Protein AF-A0A840BLP5-F1 (afdb_monomer)

Organism: NCBI:txid1193620

Foldseek 3Di:
DDDDDDDDPPPPPPPCPPDPQLDDDDPLLVVCLVDPDPVLLVVLVVVLVQQLVLLVVVLVVQLVPFDQDDPVLLVLLVVLPQPCSRSAGEDADQFRDDRPPVVVVVVCVVLVNCHGPPPCQWAERQRYIYGYPVCSVPQQRSSLNSNVNNVQVVLPHRRSSSSLQSSQSVRPNQVRRSSNSSSNSSGDPDD

Sequence (191 aa):
MRARALAPLCALLLAACGGQQFVRLTPEEQQKLATPGIRINAIAEQATPVVAELLARTEAEVLAAGRPLSDAEREIARALGVAAPEKVRIEVRQRFPMPDDPRLVTVAREMGLIFGTDEEAGRTQGHAILVKPGFAESRRVISHELVHVAQYERLGGVTPYAREYLIEMLALGYARAPLEQEAYARQITTP

Radius of gyration: 19.55 Å; Cα contacts (8 Å, |Δi|>4): 254; chains: 1; bounding box: 35×33×81 Å

pLDDT: mean 85.01, std 18.98, range [32.44, 98.81]

Mean predicted aligned error: 8.06 Å

Secondary structure (DSSP, 8-state):
----PPPP-------------SS---HHHHHHHHS--HHHHHHHHHHHHHHHHHHHHHHHHHHHHSEEPPHHHHHHHHHTT-S-GGG-EEEE-SS----S-HHHHHHHHHTT--TTSTT--EEEETTEEEE-GGGTT-HHHHHHHHHHHHHHHHHTSHHHHHHHHHHHHHHH-GGG-HHHHHHHHHS----

Structure (mmCIF, N/CA/C/O backbone):
data_AF-A0A840BLP5-F1
#
_entry.id   AF-A0A840BLP5-F1
#
loop_
_atom_site.group_PDB
_atom_site.id
_atom_site.type_symbol
_atom_site.label_atom_id
_atom_site.label_alt_id
_atom_site.label_comp_id
_atom_site.label_asym_id
_atom_site.label_entity_id
_atom_site.label_seq_id
_atom_site.pdbx_PDB_ins_code
_atom_site.Cartn_x
_atom_site.Cartn_y
_atom_site.Cartn_z
_atom_site.occupancy
_atom_site.B_iso_or_equiv
_atom_site.auth_seq_id
_atom_site.auth_comp_id
_atom_site.auth_asym_id
_atom_site.auth_atom_id
_atom_site.pdbx_PDB_model_num
ATOM 1 N N . MET A 1 1 ? -17.242 2.547 -65.299 1.00 44.56 1 MET A N 1
ATOM 2 C CA . MET A 1 1 ? -16.047 2.277 -64.465 1.00 44.56 1 MET A CA 1
ATOM 3 C C . MET A 1 1 ? -15.605 3.553 -63.767 1.00 44.56 1 MET A C 1
ATOM 5 O O . MET A 1 1 ? -15.218 4.482 -64.460 1.00 44.56 1 MET A O 1
ATOM 9 N N . ARG A 1 2 ? -15.685 3.568 -62.429 1.00 38.81 2 ARG A N 1
ATOM 10 C CA . ARG A 1 2 ? -14.809 4.233 -61.433 1.00 38.81 2 ARG A CA 1
ATOM 11 C C . ARG A 1 2 ? -15.635 4.500 -60.171 1.00 38.81 2 ARG A C 1
ATOM 13 O O . ARG A 1 2 ? -16.252 5.547 -60.020 1.00 38.81 2 ARG A O 1
ATOM 20 N N . ALA A 1 3 ? -15.661 3.496 -59.297 1.00 35.22 3 ALA A N 1
ATOM 21 C CA . ALA A 1 3 ? -16.119 3.633 -57.924 1.00 35.22 3 ALA A CA 1
ATOM 22 C C . ALA A 1 3 ? -15.108 4.502 -57.158 1.00 35.22 3 ALA A C 1
ATOM 24 O O . ALA A 1 3 ? -13.908 4.225 -57.188 1.00 35.22 3 ALA A O 1
ATOM 25 N N . ARG A 1 4 ? -15.579 5.566 -56.502 1.00 42.91 4 ARG A N 1
ATOM 26 C CA . ARG A 1 4 ? -14.805 6.294 -55.491 1.00 42.91 4 ARG A CA 1
ATOM 27 C C . ARG A 1 4 ? -15.027 5.584 -54.160 1.00 42.91 4 ARG A C 1
ATOM 29 O O . ARG A 1 4 ? -16.146 5.561 -53.659 1.00 42.91 4 ARG A O 1
ATOM 36 N N . ALA A 1 5 ? -13.972 4.969 -53.639 1.00 40.16 5 ALA A N 1
ATOM 37 C CA . ALA A 1 5 ? -13.967 4.353 -52.323 1.00 40.16 5 ALA A CA 1
ATOM 38 C C . ALA A 1 5 ? -14.113 5.438 -51.243 1.00 40.16 5 ALA A C 1
ATOM 40 O O . ALA A 1 5 ? -13.317 6.376 -51.196 1.00 40.16 5 ALA A O 1
ATOM 41 N N . LEU A 1 6 ? -15.134 5.308 -50.392 1.00 40.84 6 LEU A N 1
ATOM 42 C CA . LEU A 1 6 ? -15.170 5.975 -49.095 1.00 40.84 6 LEU A CA 1
ATOM 43 C C . LEU A 1 6 ? -14.159 5.272 -48.182 1.00 40.84 6 LEU A C 1
ATOM 45 O O . LEU A 1 6 ? -14.262 4.068 -47.955 1.00 40.84 6 LEU A O 1
ATOM 49 N N . ALA A 1 7 ? -13.192 6.021 -47.659 1.00 38.09 7 ALA A N 1
ATOM 50 C CA . ALA A 1 7 ? -12.374 5.576 -46.538 1.00 38.09 7 ALA A CA 1
ATOM 51 C C . ALA A 1 7 ? -13.214 5.648 -45.247 1.00 38.09 7 ALA A C 1
ATOM 53 O O . ALA A 1 7 ? -13.914 6.647 -45.054 1.00 38.09 7 ALA A O 1
ATOM 54 N N . PRO A 1 8 ? -13.168 4.648 -44.350 1.00 41.06 8 PRO A N 1
ATOM 55 C CA . PRO A 1 8 ? -13.837 4.765 -43.069 1.00 41.06 8 PRO A CA 1
ATOM 56 C C . PRO A 1 8 ? -12.978 5.626 -42.136 1.00 41.06 8 PRO A C 1
ATOM 58 O O . PRO A 1 8 ? -11.814 5.319 -41.874 1.00 41.06 8 PRO A O 1
ATOM 61 N N . LEU A 1 9 ? -13.566 6.707 -41.617 1.00 39.34 9 LEU A N 1
ATOM 62 C CA . LEU A 1 9 ? -13.095 7.351 -40.394 1.00 39.34 9 LEU A CA 1
ATOM 63 C C . LEU A 1 9 ? -13.236 6.332 -39.251 1.00 39.34 9 LEU A C 1
ATOM 65 O O . LEU A 1 9 ? -14.306 6.191 -38.661 1.00 39.34 9 LEU A O 1
ATOM 69 N N . CYS A 1 10 ? -12.159 5.623 -38.924 1.00 32.44 10 CYS A N 1
ATOM 70 C CA . CYS A 1 10 ? -12.026 4.972 -37.624 1.00 32.44 10 CYS A CA 1
ATOM 71 C C . CYS A 1 10 ? -11.743 6.062 -36.583 1.00 32.44 10 CYS A C 1
ATOM 73 O O . CYS A 1 10 ? -10.595 6.369 -36.270 1.00 32.44 10 CYS A O 1
ATOM 75 N N . ALA A 1 11 ? -12.808 6.679 -36.075 1.00 35.97 11 ALA A N 1
ATOM 76 C CA . ALA A 1 11 ? -12.750 7.456 -34.851 1.00 35.97 11 ALA A CA 1
ATOM 77 C C . ALA A 1 11 ? -12.452 6.491 -33.693 1.00 35.97 11 ALA A C 1
ATOM 79 O O . ALA A 1 11 ? -13.331 5.754 -33.247 1.00 35.97 11 ALA A O 1
ATOM 80 N N . LEU A 1 12 ? -11.199 6.466 -33.228 1.00 37.44 12 LEU A N 1
ATOM 81 C CA . LEU A 1 12 ? -10.872 5.905 -31.921 1.00 37.44 12 LEU A CA 1
ATOM 82 C C . LEU A 1 12 ? -11.574 6.760 -30.861 1.00 37.44 12 LEU A C 1
ATOM 84 O O . LEU A 1 12 ? -11.118 7.845 -30.504 1.00 37.44 12 LEU A O 1
ATOM 88 N N . LEU A 1 13 ? -12.707 6.261 -30.378 1.00 33.66 13 LEU A N 1
ATOM 89 C CA . LEU A 1 13 ? -13.312 6.687 -29.126 1.00 33.66 13 LEU A CA 1
ATOM 90 C C . LEU A 1 13 ? -12.354 6.298 -27.995 1.00 33.66 13 LEU A C 1
ATOM 92 O O . LEU A 1 13 ? -12.377 5.174 -27.499 1.00 33.66 13 LEU A O 1
ATOM 96 N N . LEU A 1 14 ? -11.492 7.235 -27.599 1.00 35.44 14 LEU A N 1
ATOM 97 C CA . LEU A 1 14 ? -10.870 7.205 -26.283 1.00 35.44 14 LEU A CA 1
ATOM 98 C C . LEU A 1 14 ? -12.004 7.313 -25.264 1.00 35.44 14 LEU A C 1
ATOM 100 O O . LEU A 1 14 ? -12.579 8.384 -25.066 1.00 35.44 14 LEU A O 1
ATOM 104 N N . ALA A 1 15 ? -12.340 6.187 -24.641 1.00 33.97 15 ALA A N 1
ATOM 105 C CA . ALA A 1 15 ? -13.111 6.171 -23.415 1.00 33.97 15 ALA A CA 1
ATOM 106 C C . ALA A 1 15 ? -12.278 6.876 -22.337 1.00 33.97 15 ALA A C 1
ATOM 108 O O . ALA A 1 15 ? -11.513 6.256 -21.604 1.00 33.97 15 ALA A O 1
ATOM 109 N N . ALA A 1 16 ? -12.399 8.199 -22.267 1.00 36.84 16 ALA A N 1
ATOM 110 C CA . ALA A 1 16 ? -12.003 8.967 -21.104 1.00 36.84 16 ALA A CA 1
ATOM 111 C C . ALA A 1 16 ? -13.017 8.663 -19.994 1.00 36.84 16 ALA A C 1
ATOM 113 O O . ALA A 1 16 ? -13.921 9.447 -19.712 1.00 36.84 16 ALA A O 1
ATOM 114 N N . CYS A 1 17 ? -12.900 7.484 -19.381 1.00 36.12 17 CYS A N 1
ATOM 115 C CA . CYS A 1 17 ? -13.415 7.296 -18.037 1.00 36.12 17 CYS A CA 1
ATOM 116 C C . CYS A 1 17 ? -12.645 8.285 -17.162 1.00 36.12 17 CYS A C 1
ATOM 118 O O . CYS A 1 17 ? -11.432 8.163 -17.004 1.00 36.12 17 CYS A O 1
ATOM 120 N N . GLY A 1 18 ? -13.342 9.318 -16.690 1.00 38.72 18 GLY A N 1
ATOM 121 C CA . GLY A 1 18 ? -12.789 10.368 -15.850 1.00 38.72 18 GLY A CA 1
ATOM 122 C C . GLY A 1 18 ? -12.196 9.792 -14.570 1.00 38.72 18 GLY A C 1
ATOM 123 O O . GLY A 1 18 ? -12.890 9.639 -13.573 1.00 38.72 18 GLY A O 1
ATOM 124 N N . GLY A 1 19 ? -10.906 9.479 -14.602 1.00 39.78 19 GLY A N 1
ATOM 125 C CA . GLY A 1 19 ? -10.086 9.355 -13.411 1.00 39.78 19 GLY A CA 1
ATOM 126 C C . GLY A 1 19 ? -9.583 10.746 -13.071 1.00 39.78 19 GLY A C 1
ATOM 127 O O . GLY A 1 19 ? -8.944 11.388 -13.905 1.00 39.78 19 GLY A O 1
ATOM 128 N N . GLN A 1 20 ? -9.894 11.238 -11.874 1.00 44.56 20 GLN A N 1
ATOM 129 C CA . GLN A 1 20 ? -9.223 12.412 -11.328 1.00 44.56 20 GLN A CA 1
ATOM 130 C C . GLN A 1 20 ? -7.714 12.163 -11.415 1.00 44.56 20 GLN A C 1
ATOM 132 O O . GLN A 1 20 ? -7.185 11.276 -10.753 1.00 44.56 20 GLN A O 1
ATOM 137 N N . GLN A 1 21 ? -7.025 12.879 -12.301 1.00 52.59 21 GLN A N 1
ATOM 138 C CA . GLN A 1 21 ? -5.589 12.714 -12.473 1.00 52.59 21 GLN A CA 1
ATOM 139 C C . GLN A 1 21 ? -4.923 13.474 -11.326 1.00 52.59 21 GLN A C 1
ATOM 141 O O . GLN A 1 21 ? -4.701 14.680 -11.415 1.00 52.59 21 GLN A O 1
ATOM 146 N N . PHE A 1 22 ? -4.684 12.778 -10.210 1.00 60.31 22 PHE A N 1
ATOM 147 C CA . PHE A 1 22 ? -4.120 13.354 -8.983 1.00 60.31 22 PHE A CA 1
ATOM 148 C C . PHE A 1 22 ? -2.747 14.008 -9.217 1.00 60.31 22 PHE A C 1
ATOM 150 O O . PHE A 1 22 ? -2.371 14.919 -8.485 1.00 60.31 22 PHE A O 1
ATOM 157 N N . VAL A 1 23 ? -2.055 13.633 -10.302 1.00 67.88 23 VAL A N 1
ATOM 158 C CA . VAL A 1 23 ? -0.900 14.347 -10.859 1.00 67.88 23 VAL A CA 1
ATOM 159 C C . VAL A 1 23 ? -0.978 14.400 -12.379 1.00 67.88 23 VAL A C 1
ATOM 161 O O . VAL A 1 23 ? -1.299 13.416 -13.047 1.00 67.88 23 VAL A O 1
ATOM 164 N N . ARG A 1 24 ? -0.603 15.549 -12.949 1.00 82.69 24 ARG A N 1
ATOM 165 C CA . ARG A 1 24 ? -0.391 15.687 -14.390 1.00 82.69 24 ARG A CA 1
ATOM 166 C C . ARG A 1 24 ? 0.963 15.081 -14.763 1.00 82.69 24 ARG A C 1
ATOM 168 O O . ARG A 1 24 ? 1.996 15.739 -14.647 1.00 82.69 24 ARG A O 1
ATOM 175 N N . LEU A 1 25 ? 0.948 13.823 -15.192 1.00 88.38 25 LEU A N 1
ATOM 176 C CA . LEU A 1 25 ? 2.111 13.170 -15.791 1.00 88.38 25 LEU A CA 1
ATOM 177 C C . LEU A 1 25 ? 2.555 13.930 -17.048 1.00 88.38 25 LEU A C 1
ATOM 179 O O . LEU A 1 25 ? 1.717 14.367 -17.845 1.00 88.38 25 LEU A O 1
ATOM 183 N N . THR A 1 26 ? 3.861 14.060 -17.257 1.00 93.31 26 THR A N 1
ATOM 184 C CA . THR A 1 26 ? 4.409 14.542 -18.531 1.00 93.31 26 THR A CA 1
ATOM 185 C C . THR A 1 26 ? 4.096 13.547 -19.658 1.00 93.31 26 THR A C 1
ATOM 187 O O . THR A 1 26 ? 3.884 12.363 -19.387 1.00 93.31 26 THR A O 1
ATOM 190 N N . PRO A 1 27 ? 4.091 13.975 -20.934 1.00 93.19 27 PRO A N 1
ATOM 191 C CA . PRO A 1 27 ? 3.904 13.052 -22.055 1.00 93.19 27 PRO A CA 1
ATOM 192 C C . PRO A 1 27 ? 4.912 11.892 -22.060 1.00 93.19 27 PRO A C 1
ATOM 194 O O . PRO A 1 27 ? 4.558 10.770 -22.408 1.00 93.19 27 PRO A O 1
ATOM 197 N N . GLU A 1 28 ? 6.150 12.142 -21.626 1.00 93.38 28 GLU A N 1
ATOM 198 C CA . GLU A 1 28 ? 7.182 11.108 -21.511 1.00 93.38 28 GLU A CA 1
ATOM 199 C C . GLU A 1 28 ? 6.839 10.073 -20.430 1.00 93.38 28 GLU A C 1
ATOM 201 O O . GLU A 1 28 ? 6.935 8.872 -20.673 1.00 93.38 28 GLU A O 1
ATOM 206 N N . GLU A 1 29 ? 6.402 10.514 -19.248 1.00 93.62 29 GLU A N 1
ATOM 207 C CA . GLU A 1 29 ? 5.994 9.613 -18.162 1.00 93.62 29 GLU A CA 1
ATOM 208 C C . GLU A 1 29 ? 4.752 8.797 -18.546 1.00 93.62 29 GLU A C 1
ATOM 210 O O . GLU A 1 29 ? 4.707 7.594 -18.300 1.00 93.62 29 GLU A O 1
ATOM 215 N N . GLN A 1 30 ? 3.777 9.416 -19.223 1.00 92.75 30 GLN A N 1
ATOM 216 C CA . GLN A 1 30 ? 2.612 8.705 -19.762 1.00 92.75 30 GLN A CA 1
ATOM 217 C C . GLN A 1 30 ? 3.037 7.623 -20.758 1.00 92.75 30 GLN A C 1
ATOM 219 O O . GLN A 1 30 ? 2.552 6.497 -20.687 1.00 92.75 30 GLN A O 1
ATOM 224 N N . GLN A 1 31 ? 3.977 7.936 -21.653 1.00 92.94 31 GLN A N 1
ATOM 225 C CA . GLN A 1 31 ? 4.496 6.971 -22.617 1.00 92.94 31 GLN A CA 1
ATOM 226 C C . GLN A 1 31 ? 5.263 5.825 -21.937 1.00 92.94 31 GLN A C 1
ATOM 228 O O . GLN A 1 31 ? 5.122 4.674 -22.353 1.00 92.94 31 GLN A O 1
ATOM 233 N N . LYS A 1 32 ? 6.039 6.118 -20.883 1.00 93.25 32 LYS A N 1
ATOM 234 C CA . LYS A 1 32 ? 6.754 5.112 -20.078 1.00 93.25 32 LYS A CA 1
ATOM 235 C C . LYS A 1 32 ? 5.803 4.122 -19.402 1.00 93.25 32 LYS A C 1
ATOM 237 O O . LYS A 1 32 ? 6.127 2.940 -19.352 1.00 93.25 32 LYS A O 1
ATOM 242 N N . LEU A 1 33 ? 4.646 4.578 -18.921 1.00 93.06 33 LEU A N 1
ATOM 243 C CA . LEU A 1 33 ? 3.627 3.704 -18.326 1.00 93.06 33 LEU A CA 1
ATOM 244 C C . LEU A 1 33 ? 2.788 2.968 -19.379 1.00 93.06 33 LEU A C 1
ATOM 246 O O . LEU A 1 33 ? 2.509 1.785 -19.223 1.00 93.06 33 LEU A O 1
ATOM 250 N N . ALA A 1 34 ? 2.416 3.640 -20.474 1.00 92.06 34 ALA A N 1
ATOM 251 C CA . ALA A 1 34 ? 1.609 3.044 -21.541 1.00 92.06 34 ALA A CA 1
ATOM 252 C C . ALA A 1 34 ? 2.367 1.963 -22.323 1.00 92.06 34 ALA A C 1
ATOM 254 O O . ALA A 1 34 ? 1.772 1.032 -22.865 1.00 92.06 34 ALA A O 1
ATOM 255 N N . THR A 1 35 ? 3.690 2.085 -22.428 1.00 92.25 35 THR A N 1
ATOM 256 C CA . THR A 1 35 ? 4.543 1.087 -23.078 1.00 92.25 35 THR A CA 1
ATOM 257 C C . THR A 1 35 ? 5.832 0.925 -22.277 1.00 92.25 35 THR A C 1
ATOM 259 O O . THR A 1 35 ? 6.878 1.447 -22.680 1.00 92.25 35 THR A O 1
ATOM 262 N N . PRO A 1 36 ? 5.785 0.207 -21.138 1.00 91.25 36 PRO A N 1
ATOM 263 C CA . PRO A 1 36 ? 6.973 -0.026 -20.335 1.0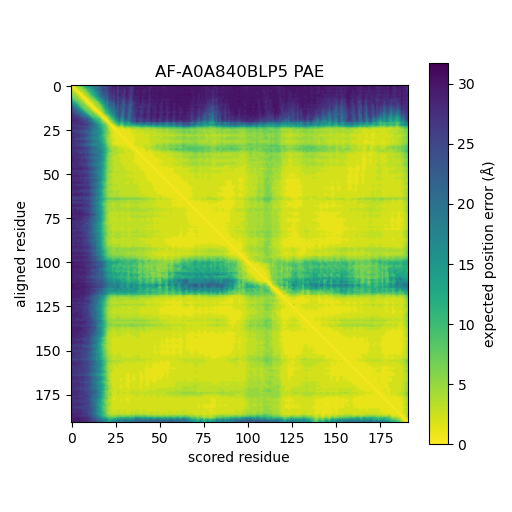0 91.25 36 PRO A CA 1
ATOM 264 C C . PRO A 1 36 ? 8.022 -0.773 -21.157 1.00 91.25 36 PRO A C 1
ATOM 266 O O . PRO A 1 36 ? 7.701 -1.641 -21.974 1.00 91.25 36 PRO A O 1
ATOM 269 N N . GLY A 1 37 ? 9.296 -0.438 -20.956 1.00 91.25 37 GLY A N 1
ATOM 270 C CA . GLY A 1 37 ? 10.387 -1.105 -21.664 1.00 91.25 37 GLY A CA 1
ATOM 271 C C . GLY A 1 37 ? 10.406 -2.614 -21.392 1.00 91.25 37 GLY A C 1
ATOM 272 O O . GLY A 1 37 ? 9.999 -3.065 -20.323 1.00 91.25 37 GLY A O 1
ATOM 273 N N . ILE A 1 38 ? 10.944 -3.403 -22.330 1.00 90.94 38 ILE A N 1
ATOM 274 C CA . ILE A 1 38 ? 10.998 -4.879 -22.240 1.00 90.94 38 ILE A CA 1
ATOM 275 C C . ILE A 1 38 ? 11.582 -5.348 -20.900 1.00 90.94 38 ILE A C 1
ATOM 277 O O . ILE A 1 38 ? 11.040 -6.251 -20.270 1.00 90.94 38 ILE A O 1
ATOM 281 N N . ARG A 1 39 ? 12.654 -4.697 -20.427 1.00 89.38 39 ARG A N 1
ATOM 282 C CA . ARG A 1 39 ? 13.270 -5.009 -19.130 1.00 89.38 39 ARG A CA 1
ATOM 283 C C . ARG A 1 39 ? 12.319 -4.763 -17.954 1.00 89.38 39 ARG A C 1
ATOM 285 O O . ARG A 1 39 ? 12.289 -5.582 -17.045 1.00 89.38 39 ARG A O 1
ATOM 292 N N . ILE A 1 40 ? 11.553 -3.670 -17.969 1.00 89.81 40 ILE A N 1
ATOM 293 C CA . ILE A 1 40 ? 10.583 -3.352 -16.908 1.00 89.81 40 ILE A CA 1
ATOM 294 C C . ILE A 1 40 ? 9.467 -4.394 -16.897 1.00 89.81 40 ILE A C 1
ATOM 296 O O . ILE A 1 40 ? 9.185 -4.953 -15.842 1.00 89.81 40 ILE A O 1
ATOM 300 N N . ASN A 1 41 ? 8.894 -4.712 -18.063 1.00 90.00 41 ASN A N 1
ATOM 301 C CA . ASN A 1 41 ? 7.852 -5.737 -18.164 1.00 90.00 41 ASN A CA 1
ATOM 302 C C . ASN A 1 41 ? 8.347 -7.100 -17.672 1.00 90.00 41 ASN A C 1
ATOM 304 O O . ASN A 1 41 ? 7.675 -7.723 -16.861 1.00 90.00 41 ASN A O 1
ATOM 308 N N . ALA A 1 42 ? 9.546 -7.526 -18.080 1.00 89.62 42 ALA A N 1
ATOM 309 C CA . ALA A 1 42 ? 10.111 -8.801 -17.644 1.00 89.62 42 ALA A CA 1
ATOM 310 C C . ALA A 1 42 ? 10.339 -8.858 -16.122 1.00 89.62 42 ALA A C 1
ATOM 312 O O . ALA A 1 42 ? 10.054 -9.879 -15.499 1.00 89.62 42 ALA A O 1
ATOM 313 N N . ILE A 1 43 ? 10.828 -7.769 -15.511 1.00 87.06 43 ILE A N 1
ATOM 314 C CA . ILE A 1 43 ? 10.993 -7.692 -14.051 1.00 87.06 43 ILE A CA 1
ATOM 315 C C . ILE A 1 43 ? 9.626 -7.733 -13.363 1.00 87.06 43 ILE A C 1
ATOM 317 O O . ILE A 1 43 ? 9.443 -8.516 -12.434 1.00 87.06 43 ILE A O 1
ATOM 321 N N . ALA A 1 44 ? 8.663 -6.930 -13.824 1.00 88.75 44 ALA A N 1
ATOM 322 C CA . ALA A 1 44 ? 7.323 -6.888 -13.251 1.00 88.75 44 ALA A CA 1
ATOM 323 C C . ALA A 1 44 ? 6.630 -8.256 -13.348 1.00 88.75 44 ALA A C 1
ATOM 325 O O . ALA A 1 44 ? 6.079 -8.722 -12.357 1.00 88.75 44 ALA 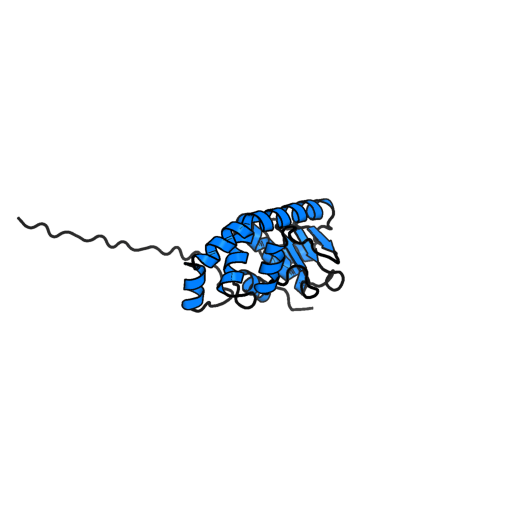A O 1
ATOM 326 N N . GLU A 1 45 ? 6.708 -8.943 -14.489 1.00 90.88 45 GLU A N 1
ATOM 327 C CA . GLU A 1 45 ? 6.142 -10.285 -14.682 1.00 90.88 45 GLU A CA 1
ATOM 328 C C . GLU A 1 45 ? 6.743 -11.321 -13.728 1.00 90.88 45 GLU A C 1
ATOM 330 O O . GLU A 1 45 ? 6.008 -12.131 -13.166 1.00 90.88 45 GLU A O 1
ATOM 335 N N . GLN A 1 46 ? 8.057 -11.278 -13.500 1.00 87.75 46 GLN A N 1
ATOM 336 C CA . GLN A 1 46 ? 8.734 -12.203 -12.586 1.00 87.75 46 GLN A CA 1
ATOM 337 C C . GLN A 1 46 ? 8.451 -11.887 -11.111 1.00 87.75 46 GLN A C 1
ATOM 339 O O . GLN A 1 46 ? 8.271 -12.801 -10.308 1.00 87.75 46 GLN A O 1
ATOM 344 N N . ALA A 1 47 ? 8.410 -10.604 -10.743 1.00 86.19 47 ALA A N 1
ATOM 345 C CA . ALA A 1 47 ? 8.246 -10.169 -9.358 1.00 86.19 47 ALA A CA 1
ATOM 346 C C . ALA A 1 47 ? 6.786 -10.203 -8.881 1.00 86.19 47 ALA A C 1
ATOM 348 O O . ALA A 1 47 ? 6.534 -10.515 -7.716 1.00 86.19 47 ALA A O 1
ATOM 349 N N . THR A 1 48 ? 5.825 -9.918 -9.767 1.00 90.62 48 THR A N 1
ATOM 350 C CA . THR A 1 48 ? 4.391 -9.836 -9.435 1.00 90.62 48 THR A CA 1
ATOM 351 C C . THR A 1 48 ? 3.868 -11.055 -8.671 1.00 90.62 48 THR A C 1
ATOM 353 O O . THR A 1 48 ? 3.277 -10.839 -7.617 1.00 90.62 48 THR A O 1
ATOM 356 N N . PRO A 1 49 ? 4.046 -12.316 -9.119 1.00 91.00 49 PRO A N 1
ATOM 357 C CA . PRO A 1 49 ? 3.478 -13.461 -8.406 1.00 91.00 49 PRO A CA 1
ATOM 358 C C . PRO A 1 49 ? 4.038 -13.602 -6.987 1.00 91.00 49 PRO A C 1
ATOM 360 O O . PRO A 1 49 ? 3.281 -13.879 -6.063 1.00 91.00 49 PRO A O 1
ATOM 363 N N . VAL A 1 50 ? 5.333 -13.340 -6.794 1.00 88.88 50 VAL A N 1
ATOM 364 C CA . VAL A 1 50 ? 5.974 -13.469 -5.479 1.00 88.88 50 VAL A CA 1
ATOM 365 C C . VAL A 1 50 ? 5.525 -12.359 -4.528 1.00 88.88 50 VAL A C 1
ATOM 367 O O . VAL A 1 50 ? 5.213 -12.621 -3.367 1.00 88.88 50 VAL A O 1
ATOM 370 N N . VAL A 1 51 ? 5.448 -11.117 -5.017 1.00 89.00 51 VAL A N 1
ATOM 371 C CA . VAL A 1 51 ? 4.941 -9.985 -4.226 1.00 89.00 51 VAL A CA 1
ATOM 372 C C . VAL A 1 51 ? 3.462 -10.189 -3.902 1.00 89.00 51 VAL A C 1
ATOM 374 O O . VAL A 1 51 ? 3.062 -10.010 -2.756 1.00 89.00 51 VAL A O 1
ATOM 377 N N . ALA A 1 52 ? 2.654 -10.613 -4.874 1.00 91.94 52 ALA A N 1
ATOM 378 C CA . ALA A 1 52 ? 1.235 -10.868 -4.665 1.00 91.94 52 ALA A CA 1
ATOM 379 C C . ALA A 1 52 ? 0.995 -11.985 -3.643 1.00 91.94 52 ALA A C 1
ATOM 381 O O . ALA A 1 52 ? 0.113 -11.848 -2.801 1.00 91.94 52 ALA A O 1
ATOM 382 N N . GLU A 1 53 ? 1.790 -13.057 -3.666 1.00 92.44 53 GLU A N 1
ATOM 383 C CA . GLU A 1 53 ? 1.695 -14.127 -2.673 1.00 92.44 53 GLU A CA 1
ATOM 384 C C . GLU A 1 53 ? 2.027 -13.620 -1.263 1.00 92.44 53 GLU A C 1
ATOM 386 O O . GLU A 1 53 ? 1.282 -13.881 -0.321 1.00 92.44 53 GLU A O 1
ATOM 391 N N . LEU A 1 54 ? 3.102 -12.840 -1.111 1.00 92.06 54 LEU A N 1
ATOM 392 C CA . LEU A 1 54 ? 3.457 -12.222 0.167 1.00 92.06 54 LEU A CA 1
ATOM 393 C C . LEU A 1 54 ? 2.330 -11.330 0.703 1.00 92.06 54 LEU A C 1
ATOM 395 O O . LEU A 1 54 ? 1.963 -11.432 1.876 1.00 92.06 54 LEU A O 1
ATOM 399 N N . LEU A 1 55 ? 1.794 -10.458 -0.154 1.00 93.94 55 LEU A N 1
ATOM 400 C CA . LEU A 1 55 ? 0.712 -9.542 0.192 1.00 93.94 55 LEU A CA 1
ATOM 401 C C . LEU A 1 55 ? -0.557 -10.312 0.575 1.00 93.94 55 LEU A C 1
ATOM 403 O O . LEU A 1 55 ? -1.132 -10.015 1.613 1.00 93.94 55 LEU A O 1
ATOM 407 N N . ALA A 1 56 ? -0.937 -11.342 -0.184 1.00 95.69 56 ALA A N 1
ATOM 408 C CA . ALA A 1 56 ? -2.117 -12.160 0.095 1.00 95.69 56 ALA A CA 1
ATOM 409 C C . ALA A 1 56 ? -1.984 -12.981 1.391 1.00 95.69 56 ALA A C 1
ATOM 411 O O . ALA A 1 56 ? -2.943 -13.091 2.154 1.00 95.69 56 ALA A O 1
ATOM 412 N N . ARG A 1 57 ? -0.798 -13.539 1.681 1.00 95.88 57 ARG A N 1
ATOM 413 C CA . ARG A 1 57 ? -0.545 -14.226 2.962 1.00 95.88 57 ARG A CA 1
ATOM 414 C C . ARG A 1 57 ? -0.647 -13.259 4.137 1.00 95.88 57 ARG A C 1
ATOM 416 O O . ARG A 1 57 ? -1.321 -13.562 5.115 1.00 95.88 57 ARG A O 1
ATOM 423 N N . THR A 1 58 ? -0.029 -12.084 4.010 1.00 95.50 58 THR A N 1
ATOM 424 C CA . THR A 1 58 ? -0.099 -11.040 5.045 1.00 95.50 58 THR A CA 1
ATOM 425 C C . THR A 1 58 ? -1.536 -10.557 5.239 1.00 95.50 58 THR A C 1
ATOM 427 O O . THR A 1 58 ? -1.982 -10.405 6.373 1.00 95.50 58 THR A O 1
ATOM 430 N N . GLU A 1 59 ? -2.286 -10.382 4.148 1.00 98.00 59 GLU A N 1
ATOM 431 C CA . GLU A 1 59 ? -3.699 -10.023 4.201 1.00 98.00 59 GLU A CA 1
ATOM 432 C C . GLU A 1 59 ? -4.497 -11.055 4.998 1.00 98.00 59 GLU A C 1
ATOM 434 O O . GLU A 1 59 ? -5.196 -10.689 5.937 1.00 98.00 59 GLU A O 1
ATOM 439 N N . ALA A 1 60 ? -4.345 -12.348 4.701 1.00 98.31 60 ALA A N 1
ATOM 440 C CA . ALA A 1 60 ? -5.043 -13.406 5.425 1.00 98.31 60 ALA A CA 1
ATOM 441 C C . ALA A 1 60 ? -4.722 -13.417 6.934 1.00 98.31 60 ALA A C 1
ATOM 443 O O . ALA A 1 60 ? -5.630 -13.580 7.752 1.00 98.31 60 ALA A O 1
ATOM 444 N N . GLU A 1 61 ? -3.455 -13.209 7.311 1.00 98.12 61 GLU A N 1
ATOM 445 C CA . GLU A 1 61 ? -3.030 -13.104 8.716 1.00 98.12 61 GLU A CA 1
ATOM 446 C C . GLU A 1 61 ? -3.710 -11.927 9.430 1.00 98.12 61 GLU A C 1
ATOM 448 O O . GLU A 1 61 ? -4.321 -12.091 10.490 1.00 98.12 61 GLU A O 1
ATOM 453 N N . VAL A 1 62 ? -3.633 -10.735 8.835 1.00 98.44 62 VAL A N 1
ATOM 454 C CA . VAL A 1 62 ? -4.145 -9.496 9.432 1.00 98.44 62 VAL A CA 1
ATOM 455 C C . VAL A 1 62 ? -5.672 -9.473 9.428 1.00 98.44 62 VAL A C 1
ATOM 457 O O . VAL A 1 62 ? -6.278 -8.972 10.372 1.00 98.44 62 VAL A O 1
ATOM 460 N N . LEU A 1 63 ? -6.331 -10.054 8.422 1.00 98.56 63 LEU A N 1
ATOM 461 C CA . LEU A 1 63 ? -7.788 -10.179 8.413 1.00 98.56 63 LEU A CA 1
ATOM 462 C C . LEU A 1 63 ? -8.304 -11.047 9.571 1.00 98.56 63 LEU A C 1
ATOM 464 O O . LEU A 1 63 ? -9.397 -10.795 10.083 1.00 98.56 63 LEU A O 1
ATOM 468 N N . ALA A 1 64 ? -7.519 -12.040 10.000 1.00 98.25 64 ALA A N 1
ATOM 469 C CA . ALA A 1 64 ? -7.870 -12.927 11.103 1.00 98.25 64 ALA A CA 1
ATOM 470 C C . ALA A 1 64 ? -7.617 -12.313 12.493 1.00 98.25 64 ALA A C 1
ATOM 472 O O . ALA A 1 64 ? -8.360 -12.620 13.426 1.00 98.25 64 ALA A O 1
ATOM 473 N N . ALA A 1 65 ? -6.584 -11.475 12.647 1.00 96.62 65 ALA A N 1
ATOM 474 C CA . ALA A 1 65 ? -6.109 -11.018 13.961 1.00 96.62 65 ALA A CA 1
ATOM 475 C C . ALA A 1 65 ? -6.129 -9.493 14.179 1.00 96.62 65 ALA A C 1
ATOM 477 O O . ALA A 1 65 ? -6.080 -9.034 15.322 1.00 96.62 65 ALA A O 1
ATOM 478 N N . GLY A 1 66 ? -6.186 -8.700 13.111 1.00 98.19 66 GLY A N 1
ATOM 479 C CA . GLY A 1 66 ? -6.148 -7.243 13.172 1.00 98.19 66 GLY A CA 1
ATOM 480 C C . GLY A 1 66 ? -7.418 -6.640 13.770 1.00 98.19 66 GLY A C 1
ATOM 481 O O . GLY A 1 66 ? -8.498 -7.237 13.759 1.00 98.19 66 GLY A O 1
ATOM 482 N N . ARG A 1 67 ? -7.311 -5.407 14.274 1.00 98.38 67 ARG A N 1
ATOM 483 C CA . ARG A 1 67 ? -8.482 -4.664 14.751 1.00 98.38 67 ARG A CA 1
ATOM 484 C C . ARG A 1 67 ? -9.335 -4.205 13.562 1.00 98.38 67 ARG A C 1
ATOM 486 O O . ARG A 1 67 ? -8.774 -3.834 12.529 1.00 98.38 67 ARG A O 1
ATOM 493 N N . PRO A 1 68 ? -10.673 -4.173 13.674 1.00 98.62 68 PRO A N 1
ATOM 494 C CA . PRO A 1 68 ? -11.490 -3.462 12.700 1.00 98.62 68 PRO A CA 1
ATOM 495 C C . PRO A 1 68 ? -11.178 -1.962 12.728 1.00 98.62 68 PRO A C 1
ATOM 497 O O . PRO A 1 68 ? -10.658 -1.429 13.716 1.00 98.62 68 PRO A O 1
ATOM 500 N N . LEU A 1 69 ? -11.552 -1.268 11.654 1.00 98.62 69 LEU A N 1
ATOM 501 C CA . LEU A 1 69 ? -11.654 0.188 11.687 1.00 98.62 69 LEU A CA 1
ATOM 502 C C . LEU A 1 69 ? -12.616 0.621 12.810 1.00 98.62 69 LEU A C 1
ATOM 504 O O . LEU A 1 69 ? -13.607 -0.055 13.096 1.00 98.62 69 LEU A O 1
ATOM 508 N N . SER A 1 70 ? -12.347 1.757 13.436 1.00 97.81 70 SER A N 1
ATOM 509 C CA . SER A 1 70 ? -13.309 2.496 14.258 1.00 97.81 70 SER A CA 1
ATOM 510 C C . SER A 1 70 ? -14.405 3.118 13.385 1.00 97.81 70 SER A C 1
ATOM 512 O O . SER A 1 70 ? -14.294 3.153 12.158 1.00 97.81 70 SER A O 1
ATOM 514 N N . ASP A 1 71 ? -15.469 3.645 13.996 1.00 97.88 71 ASP A N 1
ATOM 515 C CA . ASP A 1 71 ? -16.512 4.366 13.250 1.00 97.88 71 ASP A CA 1
ATOM 516 C C . ASP A 1 71 ? -15.944 5.569 12.489 1.00 97.88 71 ASP A C 1
ATOM 518 O O . ASP A 1 71 ? -16.234 5.750 11.310 1.00 97.88 71 ASP A O 1
ATOM 522 N N . ALA A 1 72 ? -15.059 6.339 13.125 1.00 95.94 72 ALA A N 1
ATOM 523 C CA . ALA A 1 72 ? -14.419 7.487 12.492 1.00 95.94 72 ALA A CA 1
ATOM 524 C C . ALA A 1 72 ? -13.528 7.079 11.305 1.00 95.94 72 ALA A C 1
ATOM 526 O O . ALA A 1 72 ? -13.569 7.718 10.255 1.00 95.94 72 ALA A O 1
ATOM 527 N N . GLU A 1 73 ? -12.744 6.005 11.442 1.00 97.88 73 GLU A N 1
ATOM 528 C CA . GLU A 1 73 ? -11.922 5.480 10.343 1.00 97.88 73 GLU A CA 1
ATOM 529 C C . GLU A 1 73 ? -12.781 4.911 9.206 1.00 97.88 73 GLU A C 1
ATOM 531 O O . GLU A 1 73 ? -12.418 5.069 8.043 1.00 97.88 73 GLU A O 1
ATOM 536 N N . ARG A 1 74 ? -13.940 4.303 9.504 1.00 98.31 74 ARG A N 1
ATOM 537 C CA . ARG A 1 74 ? -14.893 3.858 8.474 1.00 98.31 74 ARG A CA 1
ATOM 538 C C . ARG A 1 74 ? -15.437 5.021 7.655 1.00 98.31 74 ARG A C 1
ATOM 540 O O . ARG A 1 74 ? -15.507 4.902 6.435 1.00 98.31 74 ARG A O 1
ATOM 547 N N . GLU A 1 75 ? -15.811 6.129 8.292 1.00 97.44 75 GLU A N 1
ATOM 548 C CA . GLU A 1 75 ? -16.280 7.308 7.552 1.00 97.44 75 GLU A CA 1
ATOM 549 C C . GLU A 1 75 ? -15.184 7.880 6.649 1.00 97.44 75 GLU A C 1
ATOM 551 O O . GLU A 1 75 ? -15.442 8.205 5.489 1.00 97.44 75 GLU A O 1
ATOM 556 N N . ILE A 1 76 ? -13.943 7.923 7.142 1.00 97.50 76 ILE A N 1
ATOM 557 C CA . ILE A 1 76 ? -12.780 8.315 6.337 1.00 97.50 76 ILE A CA 1
ATOM 558 C C . ILE A 1 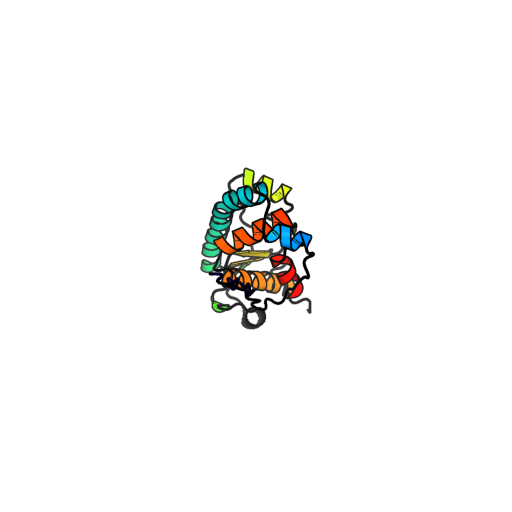76 ? -12.606 7.361 5.150 1.00 97.50 76 ILE A C 1
ATOM 560 O O . ILE A 1 76 ? -12.488 7.818 4.016 1.00 97.50 76 ILE A O 1
ATOM 564 N N . ALA A 1 77 ? -12.641 6.048 5.383 1.00 98.44 77 ALA A N 1
ATOM 565 C CA . ALA A 1 77 ? -12.501 5.040 4.337 1.00 98.44 77 ALA A CA 1
ATOM 566 C C . ALA A 1 77 ? -13.559 5.218 3.234 1.00 98.44 77 ALA A C 1
ATOM 568 O O . ALA A 1 77 ? -13.218 5.241 2.051 1.00 98.44 77 ALA A O 1
ATOM 569 N N . ARG A 1 78 ? -14.828 5.443 3.604 1.00 98.44 78 ARG A N 1
ATOM 570 C CA . ARG A 1 78 ? -15.905 5.716 2.635 1.00 98.44 78 ARG A CA 1
ATOM 571 C C . ARG A 1 78 ? -15.669 7.004 1.855 1.00 98.44 78 ARG A C 1
ATOM 573 O O . ARG A 1 78 ? -15.829 7.007 0.638 1.00 98.44 78 ARG A O 1
ATOM 580 N N . ALA A 1 79 ? -15.251 8.080 2.523 1.00 97.62 79 ALA A N 1
ATOM 581 C CA . ALA A 1 79 ? -14.921 9.342 1.858 1.00 97.62 79 ALA A CA 1
ATOM 582 C C . ALA A 1 79 ? -13.744 9.195 0.871 1.00 97.62 79 ALA A C 1
ATOM 584 O O . ALA A 1 79 ? -13.693 9.875 -0.155 1.00 97.62 79 ALA A O 1
ATOM 585 N N . LEU A 1 80 ? -12.822 8.270 1.147 1.00 97.75 80 LEU A N 1
ATOM 586 C CA . LEU A 1 80 ? -11.713 7.904 0.264 1.00 97.75 80 LEU A CA 1
ATOM 587 C C . LEU A 1 80 ? -12.106 6.885 -0.821 1.00 97.75 80 LEU A C 1
ATOM 589 O O . LEU A 1 80 ? -11.303 6.589 -1.707 1.00 97.75 80 LEU A O 1
ATOM 593 N N . GLY A 1 81 ? -13.356 6.426 -0.842 1.00 97.81 81 GLY A N 1
ATOM 594 C CA . GLY A 1 81 ? -13.877 5.536 -1.876 1.00 97.81 81 GLY A CA 1
ATOM 595 C C . GLY A 1 81 ? -13.593 4.055 -1.638 1.00 97.81 81 GLY A C 1
ATOM 596 O O . GLY A 1 81 ? -13.691 3.283 -2.586 1.00 97.81 81 GLY A O 1
ATOM 597 N N . VAL A 1 82 ? -13.267 3.656 -0.405 1.00 98.69 82 VAL A N 1
ATOM 598 C CA . VAL A 1 82 ? -13.255 2.241 -0.015 1.00 98.69 82 VAL A CA 1
ATOM 599 C C . VAL A 1 82 ? -14.692 1.718 -0.051 1.00 98.69 82 VAL A C 1
ATOM 601 O O . VAL A 1 82 ? -15.565 2.223 0.659 1.00 98.69 82 VAL A O 1
ATOM 604 N N . ALA A 1 83 ? -14.938 0.714 -0.884 1.00 98.38 83 ALA A N 1
ATOM 605 C CA . ALA A 1 83 ? -16.237 0.103 -1.113 1.00 98.38 83 ALA A CA 1
ATOM 606 C C . ALA A 1 83 ? -16.669 -0.803 0.047 1.00 98.38 83 ALA A C 1
ATOM 608 O O . ALA A 1 83 ? -17.849 -0.802 0.397 1.00 98.38 83 ALA A O 1
ATOM 609 N N . ALA A 1 84 ? -15.735 -1.548 0.650 1.00 98.12 84 ALA A N 1
ATOM 610 C CA . ALA A 1 84 ? -16.010 -2.483 1.744 1.00 98.12 84 ALA A CA 1
ATOM 611 C C . ALA A 1 84 ? -15.203 -2.158 3.023 1.00 98.12 84 ALA A C 1
ATOM 613 O O . ALA A 1 84 ? -14.378 -2.967 3.469 1.00 98.12 84 ALA A O 1
ATOM 614 N N . PRO A 1 85 ? -15.407 -0.983 3.654 1.00 98.50 85 PRO A N 1
ATOM 615 C CA . PRO A 1 85 ? -14.631 -0.552 4.821 1.00 98.50 85 PRO A CA 1
ATOM 616 C C . PRO A 1 85 ? -14.777 -1.488 6.033 1.00 98.50 85 PRO A C 1
ATOM 618 O O . PRO A 1 85 ? -13.900 -1.547 6.890 1.00 98.50 85 PRO A O 1
ATOM 621 N N . GLU A 1 86 ? -15.864 -2.255 6.119 1.00 98.44 86 GLU A N 1
ATOM 622 C CA . GLU A 1 86 ? -16.099 -3.264 7.155 1.00 98.44 86 GLU A CA 1
ATOM 623 C C . GLU A 1 86 ? -15.157 -4.473 7.072 1.00 98.44 86 GLU A C 1
ATOM 625 O O . GLU A 1 86 ? -14.933 -5.146 8.087 1.00 98.44 86 GLU A O 1
ATOM 630 N N . LYS A 1 87 ? -14.579 -4.739 5.894 1.00 98.50 87 LYS A N 1
ATOM 631 C CA . LYS A 1 87 ? -13.576 -5.795 5.705 1.00 98.50 87 LYS A CA 1
ATOM 632 C C . LYS A 1 87 ? -12.196 -5.373 6.187 1.00 98.50 87 LYS A C 1
ATOM 634 O O . LYS A 1 87 ? -11.389 -6.239 6.502 1.00 98.50 87 LYS A O 1
ATOM 639 N N . VAL A 1 88 ? -11.939 -4.069 6.283 1.00 98.81 88 VAL A N 1
ATOM 640 C CA . VAL A 1 88 ? -10.599 -3.562 6.568 1.00 98.81 88 VAL A CA 1
ATOM 641 C C . VAL A 1 88 ? -10.157 -3.927 7.982 1.00 98.81 88 VAL A C 1
ATOM 643 O O . VAL A 1 88 ? -10.918 -3.778 8.950 1.00 98.81 88 VAL A O 1
ATOM 646 N N . ARG A 1 89 ? -8.917 -4.406 8.105 1.00 98.81 89 ARG A N 1
ATOM 647 C CA . ARG A 1 89 ? -8.262 -4.697 9.385 1.00 98.81 89 ARG A CA 1
ATOM 648 C C . ARG A 1 89 ? -6.916 -3.995 9.474 1.00 98.81 89 ARG A C 1
ATOM 650 O O . ARG A 1 89 ? -6.175 -3.952 8.499 1.00 98.81 89 ARG A O 1
ATOM 657 N N . ILE A 1 90 ? -6.617 -3.459 10.654 1.00 98.75 90 ILE A N 1
ATOM 658 C CA . ILE A 1 90 ? -5.347 -2.802 10.967 1.00 98.75 90 ILE A CA 1
ATOM 659 C C . ILE A 1 90 ? -4.599 -3.650 11.996 1.00 98.75 90 ILE A C 1
ATOM 661 O O . ILE A 1 90 ? -5.163 -4.022 13.026 1.00 98.75 90 ILE A O 1
ATOM 665 N N . GLU A 1 91 ? -3.318 -3.912 11.760 1.00 98.50 91 GLU A N 1
ATOM 666 C CA . GLU A 1 91 ? -2.419 -4.506 12.748 1.00 98.50 91 GLU A CA 1
ATOM 667 C C . GLU A 1 91 ? -1.188 -3.618 12.967 1.00 98.50 91 GLU A C 1
ATOM 669 O O . GLU A 1 91 ? -0.527 -3.172 12.027 1.00 98.50 91 GLU A O 1
ATOM 674 N N . VAL A 1 92 ? -0.859 -3.380 14.239 1.00 97.94 92 VAL A N 1
ATOM 675 C CA . VAL A 1 92 ? 0.371 -2.687 14.623 1.00 97.94 92 VAL A CA 1
ATOM 676 C C . VAL A 1 92 ? 1.516 -3.695 14.664 1.00 97.94 92 VAL A C 1
ATOM 678 O O . VAL A 1 92 ? 1.517 -4.597 15.501 1.00 97.94 92 VAL A O 1
ATOM 681 N N . ARG A 1 93 ? 2.517 -3.537 13.792 1.00 94.94 93 ARG A N 1
ATOM 682 C CA . ARG A 1 93 ? 3.625 -4.496 13.651 1.00 94.94 93 ARG A CA 1
ATOM 683 C C . ARG A 1 93 ? 4.958 -3.767 13.491 1.00 94.94 93 ARG A C 1
ATOM 685 O O . ARG A 1 93 ? 5.101 -2.888 12.653 1.00 94.94 93 ARG A O 1
ATOM 692 N N . GLN A 1 94 ? 5.974 -4.135 14.276 1.00 92.25 94 GLN A N 1
ATOM 693 C CA . GLN A 1 94 ? 7.291 -3.478 14.195 1.00 92.25 94 GLN A CA 1
ATOM 694 C C . GLN A 1 94 ? 8.055 -3.848 12.916 1.00 92.25 94 GLN A C 1
ATOM 696 O O . GLN A 1 94 ? 8.748 -3.013 12.338 1.00 92.25 94 GLN A O 1
ATOM 701 N N . ARG A 1 95 ? 7.960 -5.108 12.477 1.00 89.69 95 ARG A N 1
ATOM 702 C CA . ARG A 1 95 ? 8.660 -5.632 11.297 1.00 89.69 95 ARG A CA 1
ATOM 703 C C . ARG A 1 95 ? 7.641 -6.124 10.291 1.00 89.69 95 ARG A C 1
ATOM 705 O O . ARG A 1 95 ? 6.855 -7.014 10.602 1.00 89.69 95 ARG A O 1
ATOM 712 N N . PHE A 1 96 ? 7.649 -5.532 9.108 1.00 91.00 96 PHE A N 1
ATOM 713 C CA . PHE A 1 96 ? 6.748 -5.950 8.048 1.00 91.00 96 PHE A CA 1
ATOM 714 C C . PHE A 1 96 ? 7.358 -7.147 7.312 1.00 91.00 96 PHE A C 1
ATOM 716 O O . PHE A 1 96 ? 8.583 -7.210 7.177 1.00 91.00 96 PHE A O 1
ATOM 723 N N . PRO A 1 97 ? 6.540 -8.116 6.871 1.00 89.25 97 PRO A N 1
ATOM 724 C CA . PRO A 1 97 ? 7.048 -9.285 6.170 1.00 89.25 97 PRO A CA 1
ATOM 725 C C . PRO A 1 97 ? 7.704 -8.879 4.844 1.00 89.25 97 PRO A C 1
ATOM 727 O O . PRO A 1 97 ? 7.267 -7.934 4.183 1.00 89.25 97 PRO A O 1
ATOM 730 N N . MET A 1 98 ? 8.765 -9.586 4.471 1.00 84.75 98 MET A N 1
ATOM 731 C CA . MET A 1 98 ? 9.540 -9.361 3.250 1.00 84.75 98 MET A CA 1
ATOM 732 C C . MET A 1 98 ? 9.505 -10.622 2.385 1.00 84.75 98 MET A C 1
ATOM 734 O O . MET A 1 98 ? 9.269 -11.702 2.925 1.00 84.75 98 MET A O 1
ATOM 738 N N . PRO A 1 99 ? 9.734 -10.519 1.063 1.00 81.12 99 PRO A N 1
ATOM 739 C CA . PRO A 1 99 ? 9.866 -11.703 0.226 1.00 81.12 99 PRO A CA 1
ATOM 740 C C . PRO A 1 99 ? 11.034 -12.576 0.700 1.00 81.12 99 PRO A C 1
ATOM 742 O O . PRO A 1 99 ? 12.111 -12.054 0.986 1.00 81.12 99 PRO A O 1
ATOM 745 N N . ASP A 1 100 ? 10.837 -13.895 0.724 1.00 79.62 100 ASP A N 1
ATOM 746 C CA . ASP A 1 100 ? 11.896 -14.842 1.094 1.00 79.62 100 ASP A CA 1
ATOM 747 C C . ASP A 1 100 ? 12.991 -14.937 0.019 1.00 79.62 100 ASP A C 1
ATOM 749 O O . ASP A 1 100 ? 14.128 -15.276 0.339 1.00 79.62 100 ASP A O 1
ATOM 753 N N . ASP A 1 101 ? 12.673 -14.629 -1.250 1.00 78.88 101 ASP A N 1
ATOM 754 C CA . ASP A 1 101 ? 13.648 -14.620 -2.349 1.00 78.88 101 ASP A CA 1
ATOM 755 C C . ASP A 1 101 ? 14.621 -13.433 -2.188 1.00 78.88 101 ASP A C 1
ATOM 757 O O . ASP A 1 101 ? 14.232 -12.278 -2.420 1.00 78.88 101 ASP A O 1
ATOM 761 N N . PRO A 1 102 ? 15.910 -13.679 -1.872 1.00 76.38 102 PRO A N 1
ATOM 762 C CA . PRO A 1 102 ? 16.882 -12.611 -1.651 1.00 76.38 102 PRO A CA 1
ATOM 763 C C . PRO A 1 102 ? 17.100 -11.733 -2.886 1.00 76.38 102 PRO A C 1
ATOM 765 O O . PRO A 1 102 ? 17.487 -10.574 -2.752 1.00 76.38 102 PRO A O 1
ATOM 768 N N . ARG A 1 103 ? 16.836 -12.245 -4.096 1.00 75.44 103 ARG A N 1
ATOM 769 C CA . ARG A 1 103 ? 16.961 -11.457 -5.330 1.00 75.44 103 ARG A CA 1
ATOM 770 C C . ARG A 1 103 ? 15.914 -10.354 -5.384 1.00 75.44 103 ARG A C 1
ATOM 772 O O . ARG A 1 103 ? 16.244 -9.239 -5.773 1.00 75.44 103 ARG A O 1
ATOM 779 N N . LEU A 1 104 ? 14.681 -10.637 -4.961 1.00 73.06 104 LEU A N 1
ATOM 780 C CA . LEU A 1 104 ? 13.618 -9.633 -4.909 1.00 73.06 104 LEU A CA 1
ATOM 781 C C . LEU A 1 104 ? 13.880 -8.592 -3.829 1.00 73.06 104 LEU A C 1
ATOM 783 O O . LEU A 1 104 ? 13.603 -7.420 -4.049 1.00 73.06 104 LEU A O 1
ATOM 787 N N . VAL A 1 105 ? 14.471 -8.994 -2.703 1.00 72.88 105 VAL A N 1
ATOM 788 C CA . VAL A 1 105 ? 14.918 -8.051 -1.670 1.00 72.88 105 VAL A CA 1
ATOM 789 C C . VAL A 1 105 ? 15.999 -7.115 -2.218 1.00 72.88 105 VAL A C 1
ATOM 791 O O . VAL A 1 105 ? 15.931 -5.908 -1.996 1.00 72.88 105 VAL A O 1
ATOM 794 N N . THR A 1 106 ? 16.974 -7.643 -2.962 1.00 73.00 106 THR A N 1
ATOM 795 C CA . THR A 1 106 ? 18.012 -6.826 -3.608 1.00 73.00 106 THR A CA 1
ATOM 796 C C . THR A 1 106 ? 17.415 -5.871 -4.636 1.00 73.00 106 THR A C 1
ATOM 798 O O . THR A 1 106 ? 17.685 -4.677 -4.565 1.00 73.00 106 THR A O 1
ATOM 801 N N . VAL A 1 107 ? 16.544 -6.356 -5.527 1.00 69.50 107 VAL A N 1
ATOM 802 C CA . VAL A 1 107 ? 15.864 -5.506 -6.520 1.00 69.50 107 VAL A CA 1
ATOM 803 C C . VAL A 1 107 ? 15.020 -4.434 -5.831 1.00 69.50 107 VAL A C 1
ATOM 805 O O . VAL A 1 107 ? 15.103 -3.273 -6.205 1.00 69.50 107 VAL A O 1
ATOM 808 N N . ALA A 1 108 ? 14.256 -4.773 -4.791 1.00 68.44 108 ALA A N 1
ATOM 809 C CA . ALA A 1 108 ? 13.466 -3.794 -4.049 1.00 68.44 108 ALA A CA 1
ATOM 810 C C . ALA A 1 108 ? 14.341 -2.671 -3.469 1.00 68.44 108 ALA A C 1
ATOM 812 O O . ALA A 1 108 ? 14.015 -1.495 -3.628 1.00 68.44 108 ALA A O 1
ATOM 813 N N . ARG A 1 109 ? 15.492 -3.022 -2.882 1.00 68.50 109 ARG A N 1
ATOM 814 C CA . ARG A 1 109 ? 16.469 -2.049 -2.371 1.00 68.50 109 ARG A CA 1
ATOM 815 C C . ARG A 1 109 ? 17.072 -1.186 -3.479 1.00 68.50 109 ARG A C 1
ATOM 817 O O . ARG A 1 109 ? 17.148 0.027 -3.320 1.00 68.50 109 ARG A O 1
ATOM 824 N N . GLU A 1 110 ? 17.485 -1.789 -4.592 1.00 65.69 110 GLU A N 1
ATOM 825 C CA . GLU A 1 110 ? 18.057 -1.070 -5.741 1.00 65.69 110 GLU A CA 1
ATOM 826 C C . GLU A 1 110 ? 17.056 -0.100 -6.379 1.00 65.69 110 GLU A C 1
ATOM 828 O O . GLU A 1 110 ? 17.439 0.978 -6.830 1.00 65.69 110 GLU A O 1
ATOM 833 N N . MET A 1 111 ? 15.771 -0.458 -6.381 1.00 56.59 111 MET A N 1
ATOM 834 C CA . MET A 1 111 ? 14.689 0.361 -6.930 1.00 56.59 111 MET A CA 1
ATOM 835 C C . MET A 1 111 ? 14.179 1.429 -5.947 1.00 56.59 111 MET A C 1
ATOM 837 O O . MET A 1 111 ? 13.216 2.130 -6.257 1.00 56.59 111 MET A O 1
ATOM 841 N N . GLY A 1 112 ? 14.799 1.561 -4.767 1.00 53.59 112 GLY A N 1
ATOM 842 C CA . GLY A 1 112 ? 14.387 2.523 -3.743 1.00 53.59 112 GLY A CA 1
ATOM 843 C C . GLY A 1 112 ? 12.996 2.244 -3.176 1.00 53.59 112 GLY A C 1
ATOM 844 O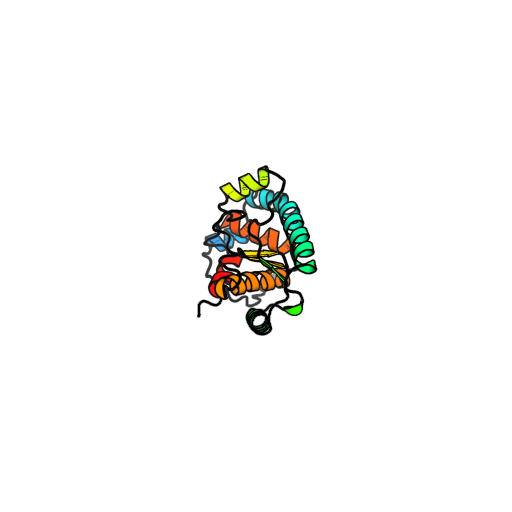 O . GLY A 1 112 ? 12.347 3.157 -2.667 1.00 53.59 112 GLY A O 1
ATOM 845 N N . LEU A 1 113 ? 12.518 1.000 -3.281 1.00 63.47 113 LEU A N 1
ATOM 846 C CA . LEU A 1 113 ? 11.291 0.593 -2.622 1.00 63.47 113 LEU A CA 1
ATOM 847 C C . LEU A 1 113 ? 11.539 0.609 -1.115 1.00 63.47 113 LEU A C 1
ATOM 849 O O . LEU A 1 113 ? 12.453 -0.049 -0.623 1.00 63.47 113 LEU A O 1
ATOM 853 N N . ILE A 1 114 ? 10.681 1.312 -0.383 1.00 58.94 114 ILE A N 1
ATOM 854 C CA . ILE A 1 114 ? 10.760 1.487 1.079 1.00 58.94 114 ILE A CA 1
ATOM 855 C C . ILE A 1 114 ? 10.449 0.168 1.830 1.00 58.94 114 ILE A C 1
ATOM 857 O O . ILE A 1 114 ? 10.386 0.120 3.051 1.00 58.94 114 ILE A O 1
ATOM 861 N N . PHE A 1 115 ? 10.265 -0.940 1.107 1.00 65.12 115 PHE A N 1
ATOM 862 C CA . PHE A 1 115 ? 9.906 -2.244 1.653 1.00 65.12 115 PHE A CA 1
ATOM 863 C C . PHE A 1 115 ? 10.877 -2.689 2.752 1.00 65.12 115 PHE A C 1
ATOM 865 O O . PHE A 1 115 ? 12.055 -2.964 2.502 1.00 65.12 115 PHE A O 1
ATOM 872 N N . GLY A 1 116 ? 10.347 -2.833 3.966 1.00 59.12 116 GLY A N 1
ATOM 873 C CA . GLY A 1 116 ? 11.073 -3.375 5.106 1.00 59.12 116 GLY A CA 1
ATOM 874 C C . GLY A 1 116 ? 12.116 -2.432 5.699 1.00 59.12 116 GLY A C 1
ATOM 875 O O . GLY A 1 116 ? 12.937 -2.897 6.493 1.00 59.12 116 GLY A O 1
ATOM 876 N N . THR A 1 117 ? 12.102 -1.147 5.338 1.00 67.88 117 THR A N 1
ATOM 877 C CA . THR A 1 117 ? 12.954 -0.134 5.967 1.00 67.88 117 THR A CA 1
ATOM 878 C C . THR A 1 117 ? 12.241 0.531 7.153 1.00 67.88 117 THR A C 1
ATOM 880 O O . THR A 1 117 ? 11.052 0.299 7.403 1.00 67.88 117 THR A O 1
ATOM 883 N N . ASP A 1 118 ? 12.972 1.321 7.941 1.00 70.25 118 ASP A N 1
ATOM 884 C CA . ASP A 1 118 ? 12.393 2.037 9.087 1.00 70.25 118 AS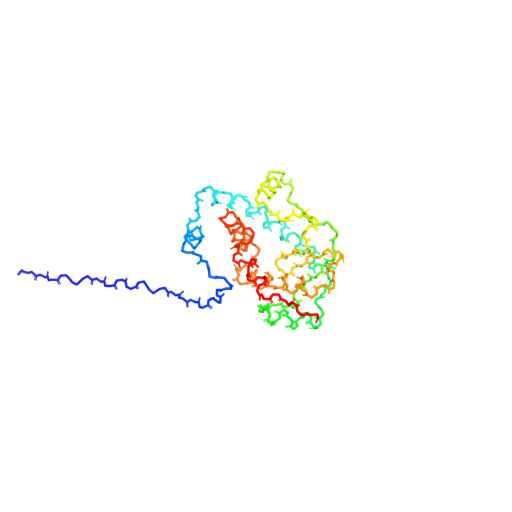P A CA 1
ATOM 885 C C . ASP A 1 118 ? 11.551 3.250 8.645 1.00 70.25 118 ASP A C 1
ATOM 887 O O . ASP A 1 118 ? 10.737 3.757 9.417 1.00 70.25 118 ASP A O 1
ATOM 891 N N . GLU A 1 119 ? 11.699 3.681 7.390 1.00 76.06 119 GLU A N 1
ATOM 892 C CA . GLU A 1 119 ? 10.912 4.747 6.771 1.00 76.06 119 GLU A CA 1
ATOM 893 C C . GLU A 1 119 ? 9.500 4.290 6.346 1.00 76.06 119 GLU A C 1
ATOM 895 O O . GLU A 1 119 ? 8.622 5.131 6.141 1.00 76.06 119 GLU A O 1
ATOM 900 N N . GLU A 1 120 ? 9.247 2.978 6.253 1.00 86.88 120 GLU A N 1
ATOM 901 C CA . GLU A 1 120 ? 7.931 2.400 5.938 1.00 86.88 120 GLU A CA 1
ATOM 902 C C . GLU A 1 120 ? 6.990 2.525 7.148 1.00 86.88 120 GLU A C 1
ATOM 904 O O . GLU A 1 120 ? 6.952 1.664 8.031 1.00 86.88 120 GLU A O 1
ATOM 909 N N . ALA A 1 121 ? 6.237 3.626 7.218 1.00 92.62 121 ALA A N 1
ATOM 910 C CA . ALA A 1 121 ? 5.317 3.907 8.325 1.00 92.62 121 ALA A CA 1
ATOM 911 C C . ALA A 1 121 ? 4.071 3.003 8.324 1.00 92.62 121 ALA A C 1
ATOM 913 O O . ALA A 1 121 ? 3.554 2.647 9.391 1.00 92.62 121 ALA A O 1
ATOM 914 N N . GLY A 1 122 ? 3.603 2.638 7.133 1.00 94.94 122 GLY A N 1
ATOM 915 C CA . GLY A 1 122 ? 2.440 1.804 6.889 1.00 94.94 122 GLY A CA 1
ATOM 916 C C . GLY A 1 122 ? 2.607 1.011 5.597 1.00 94.94 122 GLY A C 1
ATOM 917 O O . GLY A 1 122 ? 3.497 1.294 4.796 1.00 94.94 122 GLY A O 1
ATOM 918 N N . ARG A 1 123 ? 1.813 -0.048 5.453 1.00 95.06 123 ARG A N 1
ATOM 919 C CA . ARG A 1 123 ? 1.688 -0.788 4.198 1.00 95.06 123 ARG A CA 1
ATOM 920 C C . ARG A 1 123 ? 0.305 -1.393 4.087 1.00 95.06 123 ARG A C 1
ATOM 922 O O . ARG A 1 123 ? -0.156 -2.041 5.025 1.00 95.06 123 ARG A O 1
ATOM 929 N N . THR A 1 124 ? -0.281 -1.327 2.900 1.00 97.62 124 THR A N 1
ATOM 930 C CA . THR A 1 124 ? -1.576 -1.942 2.591 1.00 97.62 124 THR A CA 1
ATOM 931 C C . THR A 1 124 ? -1.428 -3.196 1.734 1.00 97.62 124 THR A C 1
ATOM 933 O O . THR A 1 124 ? -0.646 -3.231 0.781 1.00 97.62 124 THR A O 1
ATOM 936 N N . GLN A 1 125 ? -2.188 -4.238 2.068 1.00 96.00 125 GLN A N 1
ATOM 937 C CA . GLN A 1 125 ? -2.276 -5.500 1.333 1.00 96.00 125 GLN A CA 1
ATOM 938 C C . GLN A 1 125 ? -3.756 -5.887 1.207 1.00 96.00 125 GLN A C 1
ATOM 940 O O . GLN A 1 125 ? -4.337 -6.443 2.135 1.00 96.00 125 GLN A O 1
ATOM 945 N N . GLY A 1 126 ? -4.390 -5.526 0.087 1.00 98.12 126 GLY A N 1
ATOM 946 C CA . GLY A 1 126 ? -5.834 -5.706 -0.081 1.00 98.12 126 GLY A CA 1
ATOM 947 C C . GLY A 1 126 ? -6.624 -4.924 0.972 1.00 98.12 126 GLY A C 1
ATOM 948 O O . GLY A 1 126 ? -6.533 -3.698 1.024 1.00 98.12 126 GLY A O 1
ATOM 949 N N . HIS A 1 127 ? -7.378 -5.621 1.823 1.00 98.75 127 HIS A N 1
ATOM 950 C CA . HIS A 1 127 ? -8.119 -5.043 2.954 1.00 98.75 127 HIS A CA 1
ATOM 951 C C . HIS A 1 127 ? -7.326 -5.024 4.273 1.00 98.75 127 HIS A C 1
ATOM 953 O O . HIS A 1 127 ? -7.839 -4.564 5.294 1.00 98.75 127 HIS A O 1
ATOM 959 N N . ALA A 1 128 ? -6.086 -5.502 4.292 1.00 98.62 128 ALA A N 1
ATOM 960 C CA . ALA A 1 128 ? -5.227 -5.457 5.468 1.00 98.62 128 ALA A CA 1
ATOM 961 C C . ALA A 1 128 ? -4.278 -4.259 5.444 1.00 98.62 128 ALA A C 1
ATOM 963 O O . ALA A 1 128 ? -3.665 -3.944 4.425 1.00 98.62 128 ALA A O 1
ATOM 964 N N . ILE A 1 129 ? -4.100 -3.627 6.599 1.00 98.56 129 ILE A N 1
ATOM 965 C CA . ILE A 1 129 ? -3.165 -2.524 6.794 1.00 98.56 129 ILE A CA 1
ATOM 966 C C . ILE A 1 129 ? -2.222 -2.889 7.937 1.00 98.56 129 ILE A C 1
ATOM 968 O O . ILE A 1 129 ? -2.651 -3.188 9.052 1.00 98.56 129 ILE A O 1
ATOM 972 N N . LEU A 1 130 ? -0.923 -2.832 7.665 1.00 97.62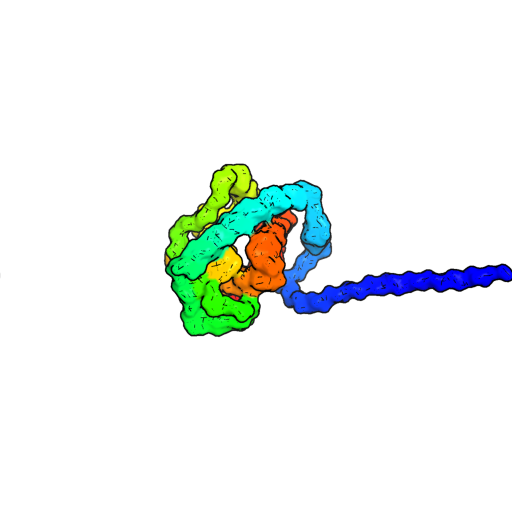 130 LEU A N 1
ATOM 973 C CA . LEU A 1 130 ? 0.108 -2.854 8.691 1.00 97.62 130 LEU A CA 1
ATOM 974 C C . LEU A 1 130 ? 0.530 -1.422 9.001 1.00 97.62 130 LEU A C 1
ATOM 976 O O . LEU A 1 130 ? 0.726 -0.626 8.087 1.00 97.62 130 LEU A O 1
ATOM 980 N N . VAL A 1 131 ? 0.715 -1.104 10.280 1.00 97.00 131 VAL A N 1
ATOM 981 C CA . VAL A 1 131 ? 1.212 0.207 10.722 1.00 97.00 131 VAL A CA 1
ATOM 982 C C . VAL A 1 131 ? 2.320 0.013 11.752 1.00 97.00 131 VAL A C 1
ATOM 984 O O . VAL A 1 131 ? 2.233 -0.858 12.621 1.00 97.00 131 VAL A O 1
ATOM 987 N N . LYS A 1 132 ? 3.386 0.812 11.680 1.00 95.44 132 LYS A N 1
ATOM 988 C CA . LYS A 1 132 ? 4.435 0.789 12.709 1.00 95.44 132 LYS A CA 1
ATOM 989 C C . LYS A 1 132 ? 3.911 1.388 14.022 1.00 95.44 132 LYS A C 1
ATOM 991 O O . LYS A 1 132 ? 3.112 2.323 13.983 1.00 95.44 132 LYS A O 1
ATOM 996 N N . PRO A 1 133 ? 4.412 0.957 15.196 1.00 95.56 133 PRO A N 1
ATOM 997 C CA . PRO A 1 133 ? 3.933 1.445 16.494 1.00 95.56 133 PRO A CA 1
ATOM 998 C C . PRO A 1 133 ? 3.895 2.972 16.644 1.00 95.56 133 PRO A C 1
ATOM 1000 O O . PRO A 1 133 ? 2.919 3.506 17.161 1.00 95.56 133 PRO A O 1
ATOM 1003 N N . GLY A 1 134 ? 4.902 3.690 16.131 1.00 94.50 134 GLY A N 1
ATOM 1004 C CA . GLY A 1 134 ? 4.953 5.159 16.186 1.00 94.50 134 GLY A CA 1
ATOM 1005 C C . GLY A 1 134 ? 3.874 5.878 15.365 1.00 94.50 134 GLY A C 1
ATOM 1006 O O . GLY A 1 134 ? 3.678 7.078 15.534 1.00 94.50 134 GLY A O 1
ATOM 1007 N N . PHE A 1 135 ? 3.162 5.156 14.499 1.00 95.06 135 PHE A N 1
ATOM 1008 C CA . PHE A 1 135 ? 2.125 5.688 13.618 1.00 95.06 135 PHE A CA 1
ATOM 1009 C C . PHE A 1 1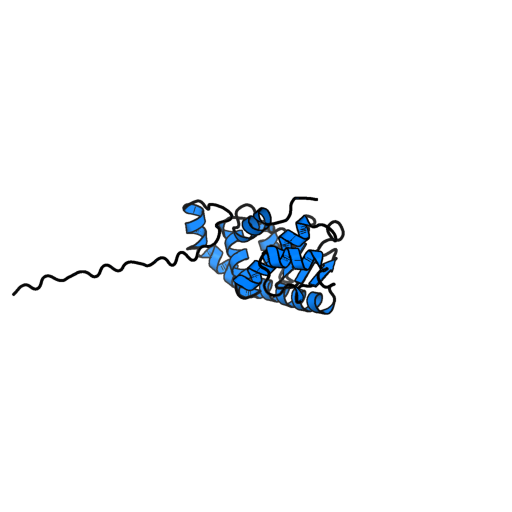35 ? 0.758 5.032 13.844 1.00 95.06 135 PHE A C 1
ATOM 1011 O O . PHE A 1 135 ? -0.164 5.316 13.086 1.00 95.06 135 PHE A O 1
ATOM 1018 N N . ALA A 1 136 ? 0.606 4.199 14.882 1.00 94.88 136 ALA A N 1
ATOM 1019 C CA . ALA A 1 136 ? -0.597 3.397 15.131 1.00 94.88 136 ALA A CA 1
ATOM 1020 C C . ALA A 1 136 ? -1.906 4.209 15.178 1.00 94.88 136 ALA A C 1
ATOM 1022 O O . ALA A 1 136 ? -2.945 3.709 14.761 1.00 94.88 136 ALA A O 1
ATOM 1023 N N . GLU A 1 137 ? -1.830 5.466 15.626 1.00 93.62 137 GLU A N 1
ATOM 1024 C CA . GLU A 1 137 ? -2.958 6.409 15.714 1.00 93.62 137 GLU A CA 1
ATOM 1025 C C . GLU A 1 137 ? -2.837 7.570 14.708 1.00 93.62 137 GLU A C 1
ATOM 1027 O O . GLU A 1 137 ? -3.539 8.580 14.783 1.00 93.62 137 GLU A O 1
ATOM 1032 N N . SER A 1 138 ? -1.902 7.476 13.758 1.00 95.25 138 SER A N 1
ATOM 1033 C CA . SER A 1 138 ? -1.666 8.537 12.786 1.00 95.25 138 SER A CA 1
ATOM 1034 C C . SER A 1 138 ? -2.774 8.546 11.740 1.00 95.25 138 SER A C 1
ATOM 1036 O O . SER A 1 138 ? -2.736 7.790 10.770 1.00 95.25 138 SER A O 1
ATOM 1038 N N . ARG A 1 139 ? -3.727 9.474 11.885 1.00 95.25 139 ARG A N 1
ATOM 1039 C CA . ARG A 1 139 ? -4.788 9.725 10.889 1.00 95.25 139 ARG A CA 1
ATOM 1040 C C . ARG A 1 139 ? -4.225 9.908 9.480 1.00 95.25 139 ARG A C 1
ATOM 1042 O O . ARG A 1 139 ? -4.807 9.414 8.518 1.00 95.25 139 ARG A O 1
ATOM 1049 N N . ARG A 1 140 ? -3.073 10.576 9.362 1.00 96.44 140 ARG A N 1
ATOM 1050 C CA . ARG A 1 140 ? -2.372 10.778 8.089 1.00 96.44 140 ARG A CA 1
ATOM 1051 C C . ARG A 1 140 ? -1.929 9.458 7.462 1.00 96.44 140 ARG A C 1
ATOM 1053 O O . ARG A 1 140 ? -2.259 9.219 6.310 1.00 96.44 140 ARG A O 1
ATOM 1060 N N . VAL A 1 141 ? -1.224 8.604 8.210 1.00 96.56 141 VAL A N 1
ATOM 1061 C CA . VAL A 1 141 ? -0.762 7.302 7.692 1.00 96.56 141 VAL A CA 1
ATOM 1062 C C . VAL A 1 141 ? -1.953 6.391 7.414 1.00 96.56 141 VAL A C 1
ATOM 1064 O O . VAL A 1 141 ? -2.072 5.871 6.319 1.00 96.56 141 VAL A O 1
ATOM 1067 N N . ILE A 1 142 ? -2.903 6.271 8.341 1.00 97.88 142 ILE A N 1
ATOM 1068 C CA . ILE A 1 142 ? -4.070 5.398 8.154 1.00 97.88 142 ILE A CA 1
ATOM 1069 C C . ILE A 1 142 ? -4.897 5.821 6.934 1.00 97.88 142 ILE A C 1
ATOM 1071 O O . ILE A 1 142 ? -5.304 4.973 6.148 1.00 97.88 142 ILE A O 1
ATOM 1075 N N . SER A 1 143 ? -5.138 7.120 6.735 1.00 98.19 143 SER A N 1
ATOM 1076 C CA . SER A 1 143 ? -5.866 7.590 5.548 1.00 98.19 143 SER A CA 1
ATOM 1077 C C . SER A 1 143 ? -5.087 7.388 4.249 1.00 98.19 143 SER A C 1
ATOM 1079 O O . SER A 1 143 ? -5.710 7.070 3.243 1.00 98.19 143 SER A O 1
ATOM 1081 N N . HIS A 1 144 ? -3.757 7.511 4.265 1.00 97.81 144 HIS A N 1
ATOM 1082 C CA . HIS A 1 144 ? -2.906 7.152 3.128 1.00 97.81 144 HIS A CA 1
ATOM 1083 C C . HIS A 1 144 ? -3.090 5.673 2.754 1.00 97.81 144 HIS A C 1
ATOM 1085 O O . HIS A 1 144 ? -3.445 5.356 1.623 1.00 97.81 144 HIS A O 1
ATOM 1091 N N . GLU A 1 145 ? -2.980 4.777 3.735 1.00 98.38 145 GLU A N 1
ATOM 1092 C CA . GLU A 1 145 ? -3.182 3.339 3.538 1.00 98.38 145 GLU A CA 1
ATOM 1093 C C . GLU A 1 145 ? -4.607 3.002 3.054 1.00 98.38 145 GLU A C 1
ATOM 1095 O O . GLU A 1 145 ? -4.808 2.164 2.177 1.00 98.38 145 GLU A O 1
ATOM 1100 N N . LEU A 1 146 ? -5.628 3.716 3.533 1.00 98.75 146 LEU A N 1
ATOM 1101 C CA . LEU A 1 146 ? -7.003 3.542 3.051 1.00 98.75 146 LEU A CA 1
ATOM 1102 C C . LEU A 1 146 ? -7.188 3.937 1.577 1.00 98.75 146 LEU A C 1
ATOM 1104 O O . LEU A 1 146 ? -8.055 3.373 0.907 1.00 98.75 146 LEU A O 1
ATOM 1108 N N . VAL A 1 147 ? -6.382 4.858 1.040 1.00 98.56 147 VAL A N 1
ATOM 1109 C CA . VAL A 1 147 ? -6.386 5.135 -0.405 1.00 98.56 147 VAL A CA 1
ATOM 1110 C C . VAL A 1 147 ? -5.899 3.913 -1.177 1.00 98.56 147 VAL A C 1
ATOM 1112 O O . VAL A 1 147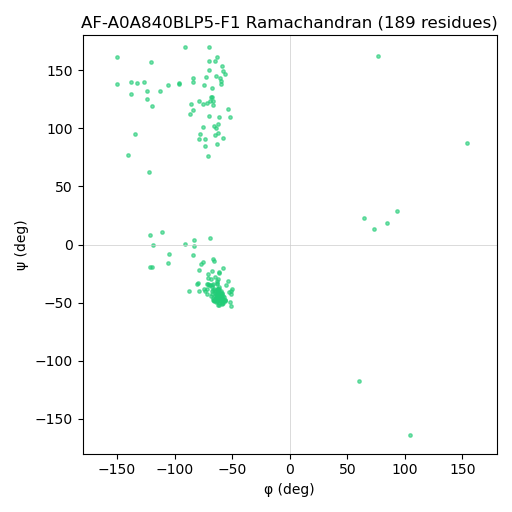 ? -6.518 3.546 -2.178 1.00 98.56 147 VAL A O 1
ATOM 1115 N N . HIS A 1 148 ? -4.861 3.232 -0.688 1.00 98.50 148 HIS A N 1
ATOM 1116 C CA . HIS A 1 148 ? -4.403 1.984 -1.291 1.00 98.50 148 HIS A CA 1
ATOM 1117 C C . HIS A 1 148 ? -5.466 0.889 -1.220 1.00 98.50 148 HIS A C 1
ATOM 1119 O O . HIS A 1 148 ? -5.658 0.192 -2.211 1.00 98.50 148 HIS A O 1
ATOM 1125 N N . VAL A 1 149 ? -6.237 0.776 -0.130 1.00 98.81 149 VAL A N 1
ATOM 1126 C CA . VAL A 1 149 ? -7.375 -0.168 -0.074 1.00 98.81 149 VAL A CA 1
ATOM 1127 C C . VAL A 1 149 ? -8.353 0.101 -1.225 1.00 98.81 149 VAL A C 1
ATOM 1129 O O . VAL A 1 149 ? -8.712 -0.818 -1.963 1.00 98.81 149 VAL A O 1
ATOM 1132 N N . ALA A 1 150 ? -8.734 1.364 -1.441 1.00 98.69 150 ALA A N 1
ATOM 1133 C CA . ALA A 1 150 ? -9.616 1.737 -2.549 1.00 98.69 150 ALA A CA 1
ATOM 1134 C C . ALA A 1 150 ? -8.982 1.451 -3.927 1.00 98.69 150 ALA A C 1
ATOM 1136 O O . ALA A 1 150 ? -9.681 1.098 -4.879 1.00 98.69 150 ALA A O 1
ATOM 1137 N N . GLN A 1 151 ? -7.659 1.580 -4.056 1.00 98.56 151 GLN A N 1
ATOM 1138 C CA . GLN A 1 151 ? -6.924 1.214 -5.270 1.00 98.56 151 GLN A CA 1
ATOM 1139 C C . GLN A 1 151 ? -6.923 -0.300 -5.510 1.00 98.56 151 GLN A C 1
ATOM 1141 O O . GLN A 1 151 ? -7.184 -0.717 -6.637 1.00 98.56 151 GLN A O 1
ATOM 1146 N N . TYR A 1 152 ? -6.692 -1.122 -4.480 1.00 98.62 152 TYR A N 1
ATOM 1147 C CA . TYR A 1 152 ? -6.806 -2.581 -4.570 1.00 98.62 152 TYR A CA 1
ATOM 1148 C C . TYR A 1 152 ? -8.200 -2.983 -5.055 1.00 98.62 152 TYR A C 1
ATOM 1150 O O . TYR A 1 152 ? -8.320 -3.752 -6.007 1.00 98.62 152 TYR A O 1
ATOM 1158 N N . GLU A 1 153 ? -9.259 -2.433 -4.457 1.00 98.44 153 GLU A N 1
ATOM 1159 C CA . GLU A 1 153 ? -10.639 -2.714 -4.871 1.00 98.44 153 GLU A CA 1
ATOM 1160 C C . GLU A 1 153 ? -10.895 -2.304 -6.327 1.00 98.44 153 GLU A C 1
ATOM 1162 O O . GLU A 1 153 ? -11.466 -3.077 -7.098 1.00 98.44 153 GLU A O 1
ATOM 1167 N N . ARG A 1 154 ? -10.424 -1.119 -6.729 1.00 98.06 154 ARG A N 1
ATOM 1168 C CA . ARG A 1 154 ? -10.601 -0.583 -8.084 1.00 98.06 154 ARG A CA 1
ATOM 1169 C C . ARG A 1 154 ? -9.835 -1.364 -9.153 1.00 98.06 154 ARG A C 1
ATOM 1171 O O . ARG A 1 154 ? -10.336 -1.503 -10.265 1.00 98.06 154 ARG A O 1
ATOM 1178 N N . LEU A 1 155 ? -8.634 -1.849 -8.838 1.00 97.62 155 LEU A N 1
ATOM 1179 C CA . LEU A 1 155 ? -7.785 -2.604 -9.768 1.00 97.62 155 LEU A CA 1
ATOM 1180 C C . LEU A 1 155 ? -8.130 -4.100 -9.818 1.00 97.62 155 LEU A C 1
ATOM 1182 O O . LEU A 1 155 ? -7.645 -4.804 -10.700 1.00 97.62 155 LEU A O 1
ATOM 1186 N N . GLY A 1 156 ? -8.989 -4.591 -8.921 1.00 97.06 156 GLY A N 1
ATOM 1187 C CA . GLY A 1 156 ? -9.428 -5.989 -8.913 1.00 97.06 156 GLY A CA 1
ATOM 1188 C C . GLY A 1 156 ? -8.594 -6.908 -8.017 1.00 97.06 156 GLY A C 1
ATOM 1189 O O . GLY A 1 156 ? -8.500 -8.105 -8.280 1.00 97.06 156 GLY A O 1
ATOM 1190 N N . GLY A 1 157 ? -8.004 -6.366 -6.953 1.00 95.25 157 GLY A N 1
ATOM 1191 C CA . GLY A 1 157 ? -7.347 -7.116 -5.885 1.00 95.25 157 GLY A CA 1
ATOM 1192 C C . GLY A 1 157 ? -5.821 -7.080 -5.935 1.00 95.25 157 GLY A C 1
ATOM 1193 O O . GLY A 1 157 ? -5.208 -6.232 -6.585 1.00 95.25 157 GLY A O 1
ATOM 1194 N N . VAL A 1 158 ? -5.202 -8.011 -5.204 1.00 94.75 158 VAL A N 1
ATOM 1195 C CA . VAL A 1 158 ? -3.768 -7.976 -4.880 1.00 94.75 158 VAL A CA 1
ATOM 1196 C C . VAL A 1 158 ? -2.866 -8.091 -6.109 1.00 94.75 158 VAL A C 1
ATOM 1198 O O . VAL A 1 158 ? -1.957 -7.283 -6.273 1.00 94.75 158 VAL A O 1
ATOM 1201 N N . THR A 1 159 ? -3.099 -9.070 -6.988 1.00 95.88 159 THR A N 1
ATOM 1202 C CA . THR A 1 159 ? -2.215 -9.308 -8.142 1.00 95.88 159 THR A CA 1
ATOM 1203 C C . THR A 1 159 ? -2.235 -8.163 -9.163 1.00 95.88 159 THR A C 1
ATOM 1205 O O . THR A 1 159 ? -1.149 -7.714 -9.536 1.00 95.88 159 THR A O 1
ATOM 1208 N N . PRO A 1 160 ? -3.403 -7.646 -9.608 1.00 97.12 160 PRO A N 1
ATOM 1209 C CA . PRO A 1 160 ? -3.434 -6.502 -10.518 1.00 97.12 160 PRO A CA 1
ATOM 1210 C C . PRO A 1 160 ? -2.790 -5.250 -9.916 1.00 97.12 160 PRO A C 1
ATOM 1212 O O . PRO A 1 160 ? -1.981 -4.610 -10.585 1.00 97.12 160 PRO A O 1
ATOM 1215 N N . TYR A 1 161 ? -3.083 -4.950 -8.643 1.00 96.88 161 TYR A N 1
ATOM 1216 C CA . TYR A 1 161 ? -2.455 -3.837 -7.931 1.00 96.88 161 TYR A CA 1
ATOM 1217 C C . TYR A 1 161 ? -0.933 -3.988 -7.878 1.00 96.88 161 TYR A C 1
ATOM 1219 O O . TYR A 1 161 ? -0.214 -3.066 -8.248 1.00 96.88 161 TYR A O 1
ATOM 1227 N N . ALA A 1 162 ? -0.429 -5.156 -7.463 1.00 93.50 162 ALA A N 1
ATOM 1228 C CA . ALA A 1 162 ? 1.007 -5.387 -7.327 1.00 93.50 162 ALA A CA 1
ATOM 1229 C C . ALA A 1 162 ? 1.738 -5.195 -8.662 1.00 93.50 162 ALA A C 1
ATOM 1231 O O . ALA A 1 162 ? 2.812 -4.597 -8.692 1.00 93.50 162 ALA A O 1
ATOM 1232 N N . ARG A 1 163 ? 1.144 -5.657 -9.770 1.00 94.56 163 ARG A N 1
ATOM 1233 C CA . ARG A 1 163 ? 1.710 -5.463 -11.109 1.00 94.56 163 ARG A CA 1
ATOM 1234 C C . ARG A 1 163 ? 1.778 -3.984 -11.487 1.00 94.56 163 ARG A C 1
ATOM 1236 O O . ARG A 1 163 ? 2.825 -3.544 -11.956 1.00 94.56 163 ARG A O 1
ATOM 1243 N N . GLU A 1 164 ? 0.686 -3.244 -11.295 1.00 95.62 164 GLU A N 1
ATOM 1244 C CA . GLU A 1 164 ? 0.623 -1.810 -11.605 1.00 95.62 164 GLU A CA 1
ATOM 1245 C C . GLU A 1 164 ? 1.640 -1.032 -10.764 1.00 95.62 164 GLU A C 1
ATOM 1247 O O . GLU A 1 164 ? 2.493 -0.334 -11.308 1.00 95.62 164 GLU A O 1
ATOM 1252 N N . TYR A 1 165 ? 1.639 -1.258 -9.449 1.00 92.81 165 TYR A N 1
ATOM 1253 C CA . TYR A 1 165 ? 2.568 -0.634 -8.514 1.00 92.81 165 TYR A CA 1
ATOM 1254 C C . TYR A 1 165 ? 4.027 -0.889 -8.903 1.00 92.81 165 TYR A C 1
ATOM 1256 O O . TYR A 1 165 ? 4.820 0.044 -8.993 1.00 92.81 165 TYR A O 1
ATOM 1264 N N . LEU A 1 166 ? 4.392 -2.140 -9.208 1.00 90.94 166 LEU A N 1
ATOM 1265 C CA . LEU A 1 166 ? 5.744 -2.469 -9.660 1.00 90.94 166 LEU A CA 1
ATOM 1266 C C . LEU A 1 166 ? 6.110 -1.731 -10.951 1.00 90.94 166 LEU A C 1
ATOM 1268 O O . LEU A 1 166 ? 7.221 -1.218 -11.050 1.00 90.94 166 LEU A O 1
ATOM 1272 N N . ILE A 1 167 ? 5.208 -1.645 -11.930 1.00 93.44 167 ILE A N 1
ATOM 1273 C CA . ILE A 1 167 ? 5.475 -0.916 -13.178 1.00 93.44 167 ILE A CA 1
ATOM 1274 C C . ILE A 1 167 ? 5.704 0.569 -12.901 1.00 93.44 167 ILE A C 1
ATOM 1276 O O . ILE A 1 167 ? 6.688 1.122 -13.394 1.00 93.44 167 ILE A O 1
ATOM 1280 N N . GLU A 1 168 ? 4.855 1.203 -12.095 1.00 93.19 168 GLU A N 1
ATOM 1281 C CA . GLU A 1 168 ? 5.004 2.615 -11.742 1.00 93.19 168 GLU A CA 1
ATOM 1282 C C . GLU A 1 168 ? 6.330 2.884 -11.025 1.00 93.19 168 GLU A C 1
ATOM 1284 O O . GLU A 1 168 ? 7.071 3.795 -11.408 1.00 93.19 168 GLU A O 1
ATOM 1289 N N . MET A 1 169 ? 6.679 2.044 -10.047 1.00 88.75 169 MET A N 1
ATOM 1290 C CA . MET A 1 169 ? 7.954 2.125 -9.335 1.00 88.75 169 MET A CA 1
ATOM 1291 C C . MET A 1 169 ? 9.147 1.960 -10.276 1.00 88.75 169 MET A C 1
ATOM 1293 O O . MET A 1 169 ? 10.096 2.738 -10.220 1.00 88.75 169 MET A O 1
ATOM 1297 N N . LEU A 1 170 ? 9.106 0.955 -11.155 1.00 88.44 170 LEU A N 1
ATOM 1298 C CA . LEU A 1 170 ? 10.210 0.640 -12.057 1.00 88.44 170 LEU A CA 1
ATOM 1299 C C . LEU A 1 170 ? 10.396 1.698 -13.152 1.00 88.44 170 LEU A C 1
ATOM 1301 O O . LEU A 1 170 ? 11.523 1.943 -13.584 1.00 88.44 170 LEU A O 1
ATOM 1305 N N . ALA A 1 171 ? 9.303 2.295 -13.628 1.00 91.81 171 ALA A N 1
ATOM 1306 C CA . ALA A 1 171 ? 9.323 3.242 -14.735 1.00 91.81 171 ALA A CA 1
ATOM 1307 C C . ALA A 1 171 ? 9.571 4.686 -14.288 1.00 91.81 171 ALA A C 1
ATOM 1309 O O . ALA A 1 171 ? 10.271 5.424 -14.987 1.00 91.81 171 ALA A O 1
ATOM 1310 N N . LEU A 1 172 ? 8.977 5.096 -13.163 1.00 91.00 172 LEU A N 1
ATOM 1311 C CA . LEU A 1 172 ? 8.931 6.494 -12.725 1.00 91.00 172 LEU A CA 1
ATOM 1312 C C . LEU A 1 172 ? 9.604 6.729 -11.366 1.00 91.00 172 LEU A C 1
ATOM 1314 O O . LEU A 1 172 ? 9.976 7.864 -11.062 1.00 91.00 172 LEU A O 1
ATOM 1318 N N . GLY A 1 173 ? 9.789 5.677 -10.566 1.00 87.31 173 GLY A N 1
ATOM 1319 C CA . GLY A 1 173 ? 10.246 5.778 -9.182 1.00 87.31 173 GLY A CA 1
ATOM 1320 C C . GLY A 1 173 ? 9.143 6.228 -8.218 1.00 87.31 173 GLY A C 1
ATOM 1321 O O . GLY A 1 173 ? 8.132 6.810 -8.615 1.00 87.31 173 GLY A O 1
ATOM 1322 N N . TYR A 1 174 ? 9.366 5.995 -6.922 1.00 85.56 174 TYR A N 1
ATOM 1323 C CA . TYR A 1 174 ? 8.374 6.213 -5.861 1.00 85.56 174 TYR A CA 1
ATOM 1324 C C . TYR A 1 174 ? 7.748 7.618 -5.875 1.00 85.56 174 TYR A C 1
ATOM 1326 O O . TYR A 1 174 ? 6.531 7.772 -5.915 1.00 85.56 174 TYR A O 1
ATOM 1334 N N . ALA A 1 175 ? 8.577 8.664 -5.943 1.00 87.12 175 ALA A N 1
ATOM 1335 C CA . ALA A 1 175 ? 8.124 10.055 -5.860 1.00 87.12 175 ALA A CA 1
ATOM 1336 C C . ALA A 1 175 ? 7.238 10.516 -7.034 1.00 87.12 175 ALA A C 1
ATOM 1338 O O . ALA A 1 175 ? 6.634 11.585 -6.958 1.00 87.12 175 ALA A O 1
ATOM 1339 N N . ARG A 1 176 ? 7.187 9.762 -8.138 1.00 90.69 176 ARG A N 1
ATOM 1340 C CA . ARG A 1 176 ? 6.410 10.103 -9.342 1.00 90.69 176 ARG A CA 1
ATOM 1341 C C . ARG A 1 176 ? 5.342 9.068 -9.679 1.00 90.69 176 ARG A C 1
ATOM 1343 O O . ARG A 1 176 ? 4.613 9.266 -10.648 1.00 90.69 176 ARG A O 1
ATOM 1350 N N . ALA A 1 177 ? 5.231 8.004 -8.893 1.00 91.44 177 ALA A N 1
ATOM 1351 C CA . ALA A 1 177 ? 4.285 6.931 -9.132 1.00 91.44 177 ALA A CA 1
ATOM 1352 C C . ALA A 1 177 ? 2.833 7.377 -8.902 1.00 91.44 177 ALA A C 1
ATOM 1354 O O . ALA A 1 177 ? 2.519 7.869 -7.814 1.00 91.44 177 ALA A O 1
ATOM 1355 N N . PRO A 1 178 ? 1.945 7.244 -9.902 1.00 95.62 178 PRO A N 1
ATOM 1356 C CA . PRO A 1 178 ? 0.554 7.667 -9.789 1.00 95.62 178 PRO A CA 1
ATOM 1357 C C . PRO A 1 178 ? -0.211 7.125 -8.573 1.00 95.62 178 PRO A C 1
ATOM 1359 O O . PRO A 1 178 ? -0.945 7.902 -7.962 1.00 95.62 178 PRO A O 1
ATOM 1362 N N . LEU A 1 179 ? -0.037 5.856 -8.188 1.00 95.50 179 LEU A N 1
ATOM 1363 C CA . LEU A 1 179 ? -0.714 5.265 -7.026 1.00 95.50 179 LEU A CA 1
ATOM 1364 C C . LEU A 1 179 ? -0.316 5.964 -5.719 1.00 95.50 179 LEU A C 1
ATOM 1366 O O . LEU A 1 179 ? -1.183 6.342 -4.930 1.00 95.50 179 LEU A O 1
ATOM 1370 N N . GLU A 1 180 ? 0.978 6.210 -5.524 1.00 94.25 180 GLU A N 1
ATOM 1371 C CA . GLU A 1 180 ? 1.503 6.943 -4.366 1.00 94.25 180 GLU A CA 1
ATOM 1372 C C . GLU A 1 180 ? 1.076 8.410 -4.390 1.00 94.25 180 GLU A C 1
ATOM 1374 O O . GLU A 1 180 ? 0.656 8.969 -3.380 1.00 94.25 180 GLU A O 1
ATOM 1379 N N . GLN A 1 181 ? 1.129 9.055 -5.556 1.00 94.88 181 GLN A N 1
ATOM 1380 C CA . GLN A 1 181 ? 0.704 10.446 -5.698 1.00 94.88 181 GLN A CA 1
ATOM 1381 C C . GLN A 1 181 ? -0.787 10.628 -5.383 1.00 94.88 181 GLN A C 1
ATOM 1383 O O . GLN A 1 181 ? -1.157 11.614 -4.745 1.00 94.88 181 GLN A O 1
ATOM 1388 N N . GLU A 1 182 ? -1.643 9.683 -5.783 1.00 96.06 182 GLU A N 1
ATOM 1389 C CA . GLU A 1 182 ? -3.045 9.661 -5.358 1.00 96.06 182 GLU A CA 1
ATOM 1390 C C . GLU A 1 182 ? -3.155 9.544 -3.833 1.00 96.06 182 GLU A C 1
ATOM 1392 O O . GLU A 1 182 ? -3.889 10.325 -3.221 1.00 96.06 182 GLU A O 1
ATOM 1397 N N . ALA A 1 183 ? -2.417 8.619 -3.212 1.00 96.12 183 ALA A N 1
ATOM 1398 C CA . ALA A 1 183 ? -2.427 8.439 -1.763 1.00 96.12 183 ALA A CA 1
ATOM 1399 C C . ALA A 1 183 ? -2.000 9.718 -1.024 1.00 96.12 183 ALA A C 1
ATOM 1401 O O . ALA A 1 183 ? -2.727 10.202 -0.155 1.00 96.12 183 ALA A O 1
ATOM 1402 N N . TYR A 1 184 ? -0.909 10.362 -1.444 1.00 94.50 184 TYR A N 1
ATOM 1403 C CA . TYR A 1 184 ? -0.472 11.647 -0.890 1.00 94.50 184 TYR A CA 1
ATOM 1404 C C . TYR A 1 184 ? -1.474 12.784 -1.107 1.00 94.50 184 TYR A C 1
ATOM 1406 O O . TYR A 1 184 ? -1.649 13.614 -0.215 1.00 94.50 184 TYR A O 1
ATOM 1414 N N . ALA A 1 185 ? -2.126 12.846 -2.270 1.00 94.62 185 ALA A N 1
ATOM 1415 C CA . ALA A 1 185 ? -3.083 13.905 -2.580 1.00 94.62 185 ALA A CA 1
ATOM 1416 C C . ALA A 1 185 ? -4.383 13.786 -1.772 1.00 94.62 185 ALA A C 1
ATOM 1418 O O . ALA A 1 185 ? -5.046 14.793 -1.520 1.00 94.62 185 ALA A O 1
ATOM 1419 N N .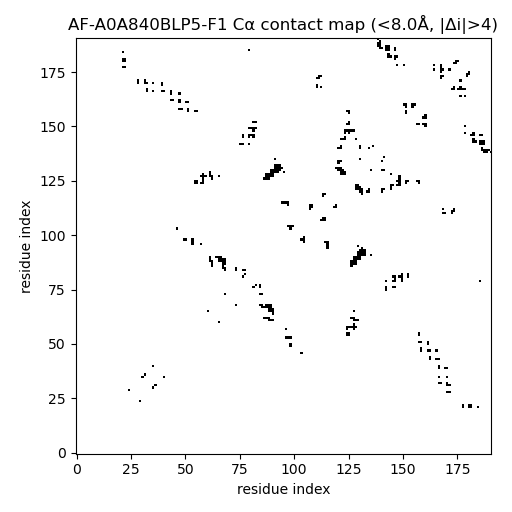 ARG A 1 186 ? -4.764 12.562 -1.393 1.00 95.31 186 ARG A N 1
ATOM 1420 C CA . ARG A 1 186 ? -6.051 12.267 -0.749 1.00 95.31 186 ARG A CA 1
ATOM 1421 C C . ARG A 1 186 ? -5.943 11.978 0.746 1.00 95.31 186 ARG A C 1
ATOM 1423 O O . ARG A 1 186 ? -6.966 12.031 1.426 1.00 95.31 186 ARG A O 1
ATOM 1430 N N . GLN A 1 187 ? -4.750 11.690 1.267 1.00 95.56 187 GLN A N 1
ATOM 1431 C CA . GLN A 1 187 ? -4.558 11.486 2.702 1.00 95.56 187 GLN A CA 1
ATOM 1432 C C . GLN A 1 187 ? -4.991 12.725 3.500 1.00 95.56 187 GLN A C 1
ATOM 1434 O O . GLN A 1 187 ? -4.843 13.873 3.074 1.00 95.56 187 GLN A O 1
ATOM 1439 N N . ILE A 1 188 ? -5.469 12.496 4.715 1.00 92.38 188 ILE A N 1
ATOM 1440 C CA . ILE A 1 188 ? -5.842 13.562 5.638 1.00 92.38 188 ILE A CA 1
ATOM 1441 C C . ILE A 1 188 ? -4.566 14.176 6.218 1.00 92.38 188 ILE A C 1
ATOM 1443 O O . ILE A 1 188 ? -3.764 13.498 6.857 1.00 92.38 188 ILE A O 1
ATOM 1447 N N . THR A 1 189 ? -4.383 15.479 6.013 1.00 84.25 189 THR A N 1
ATOM 1448 C CA . THR A 1 189 ? -3.232 16.246 6.526 1.00 84.25 189 THR A CA 1
ATOM 1449 C C . THR A 1 189 ? -3.582 17.138 7.715 1.00 84.25 189 THR A C 1
ATOM 1451 O O . THR A 1 189 ? -2.690 17.708 8.341 1.00 84.25 189 THR A O 1
ATOM 1454 N N . THR A 1 190 ? -4.868 17.256 8.045 1.00 70.19 190 THR A N 1
ATOM 1455 C CA . THR A 1 190 ? -5.358 18.035 9.187 1.00 70.19 190 THR A CA 1
ATOM 1456 C C . THR A 1 190 ? -5.299 17.199 10.476 1.00 70.19 190 THR A C 1
ATOM 1458 O O . THR A 1 190 ? -5.608 16.004 10.401 1.00 70.19 190 THR A O 1
ATOM 1461 N N . PRO A 1 191 ? -4.902 17.796 11.622 1.00 54.12 191 PRO A N 1
ATOM 1462 C CA . PRO A 1 191 ? -4.896 17.132 12.929 1.00 54.12 191 PRO A CA 1
ATOM 1463 C C . PRO A 1 191 ? -6.226 16.461 13.288 1.00 54.12 191 PRO A C 1
ATOM 1465 O O . PRO A 1 191 ? -7.289 17.045 12.975 1.00 54.12 191 PRO A O 1
#

Solvent-accessible surface area (backbone atoms only — not comparable to full-atom values): 10828 Å² total; per-residue (Å²): 143,82,86,82,81,82,78,80,84,80,75,79,78,75,80,75,72,85,65,84,69,71,62,87,69,51,73,66,56,47,47,40,69,78,55,55,52,71,69,51,48,55,49,32,65,66,44,24,62,59,52,24,49,52,35,51,53,51,19,55,53,28,59,75,71,28,47,65,60,51,73,70,54,35,53,50,22,46,76,56,55,25,86,61,43,86,64,26,14,44,33,76,42,90,74,63,91,70,72,85,52,64,66,57,51,50,50,35,54,75,59,64,46,56,78,75,44,92,82,44,51,59,50,59,25,43,52,15,33,42,22,23,69,96,39,65,84,34,59,40,56,53,38,25,39,35,33,47,29,21,45,16,64,72,52,70,28,49,53,52,34,41,36,52,52,43,44,33,36,73,66,59,26,65,98,62,15,65,72,54,42,36,20,66,72,66,28,48,84,72,134